Protein AF-A0A1V4Z8P7-F1 (afdb_monomer)

pLDDT: mean 78.08, std 14.51, range [31.73, 95.38]

Foldseek 3Di:
DVQEWDWDDQPPPLQEIETAHPQLALVRQVVLVVVCVVSVFQAEEEEDPAAPDPPPRNNSVSCCVVPVVRYDYQFAHRCLLVLLCQQVDALVRLLVQLLFQLLCVVVLVVLSCCCHPVVVVNCVVPVSDRDDTGGDPVVCLVSLLLRLLRSLVSVVVVCVVCVVVVDDTHYYYYYHNSSVVNSSQLNNVCVVVVASQQDDDRPDHDGRDDNVNSNHSYPDDPVSRVVSNVSSVVSNCCSVPPVNVVSVVVVVVVVVVVVVVVVVVVVVVVVD

Structure (mmCIF, N/CA/C/O backbone):
data_AF-A0A1V4Z8P7-F1
#
_entry.id   AF-A0A1V4Z8P7-F1
#
loop_
_atom_site.group_PDB
_atom_site.id
_atom_site.type_symbol
_atom_site.label_atom_id
_atom_site.label_alt_id
_atom_site.label_comp_id
_atom_site.label_asym_id
_atom_site.label_entity_id
_atom_site.label_seq_id
_atom_site.pdbx_PDB_ins_code
_atom_site.Cartn_x
_atom_site.Cartn_y
_atom_site.Cartn_z
_atom_site.occupancy
_atom_site.B_iso_or_equiv
_atom_site.auth_seq_id
_atom_site.auth_comp_id
_atom_site.auth_asym_id
_atom_site.auth_atom_id
_atom_site.pdbx_PDB_model_num
ATOM 1 N N . MET A 1 1 ? -14.138 -6.874 -16.693 1.00 45.44 1 MET A N 1
ATOM 2 C CA . MET A 1 1 ? -13.930 -5.456 -16.324 1.00 45.44 1 MET A CA 1
ATOM 3 C C . MET A 1 1 ? -13.150 -5.379 -15.011 1.00 45.44 1 MET A C 1
ATOM 5 O O . MET A 1 1 ? -13.762 -5.416 -13.950 1.00 45.44 1 MET A O 1
ATOM 9 N N . LYS A 1 2 ? -11.808 -5.375 -15.060 1.00 52.75 2 LYS A N 1
ATOM 10 C CA . LYS A 1 2 ? -10.943 -5.295 -13.855 1.00 52.75 2 LYS A CA 1
ATOM 11 C C . LYS A 1 2 ? -10.472 -3.866 -13.545 1.00 52.75 2 LYS A C 1
ATOM 13 O O . LYS A 1 2 ? -9.928 -3.622 -12.475 1.00 52.75 2 LYS A O 1
ATOM 18 N N . ASP A 1 3 ? -10.767 -2.954 -14.456 1.00 53.53 3 ASP A N 1
ATOM 19 C CA . ASP A 1 3 ? -10.407 -1.542 -14.457 1.00 53.53 3 ASP A CA 1
ATOM 20 C C . ASP A 1 3 ? -11.295 -0.737 -13.525 1.00 53.53 3 ASP A C 1
ATOM 22 O O . ASP A 1 3 ? -10.854 0.236 -12.941 1.00 53.53 3 ASP A O 1
ATOM 26 N N . SER A 1 4 ? -12.546 -1.170 -13.362 1.00 61.44 4 SER A N 1
ATOM 27 C CA . SER A 1 4 ? -13.508 -0.534 -12.472 1.00 61.44 4 SER A CA 1
ATOM 28 C C . SER A 1 4 ? -13.083 -0.667 -11.012 1.00 61.44 4 SER A C 1
ATOM 30 O O . SER A 1 4 ? -12.597 -1.742 -10.645 1.00 61.44 4 SER A O 1
ATOM 32 N N . PRO A 1 5 ? -13.329 0.350 -10.165 1.00 67.25 5 PRO A N 1
ATOM 33 C CA . PRO A 1 5 ? -13.126 0.218 -8.730 1.00 67.25 5 PRO A CA 1
ATOM 34 C C . PRO A 1 5 ? -13.837 -1.040 -8.218 1.00 67.25 5 PRO A C 1
ATOM 36 O O . PRO A 1 5 ? -14.950 -1.366 -8.641 1.00 67.25 5 PRO A O 1
ATOM 39 N N . LEU A 1 6 ? -13.146 -1.790 -7.364 1.00 75.06 6 LEU A N 1
ATOM 40 C CA . LEU A 1 6 ? -13.709 -2.937 -6.672 1.00 75.06 6 LEU A CA 1
ATOM 41 C C . LEU A 1 6 ? -14.632 -2.406 -5.583 1.00 75.06 6 LEU A C 1
ATOM 43 O O . LEU A 1 6 ? -14.163 -1.796 -4.633 1.00 75.06 6 LEU A O 1
ATOM 47 N N . ILE A 1 7 ? -15.930 -2.628 -5.734 1.00 81.12 7 ILE A N 1
ATOM 48 C CA . ILE A 1 7 ? -16.931 -2.180 -4.772 1.00 81.12 7 ILE A CA 1
ATOM 49 C C . ILE A 1 7 ? -17.348 -3.404 -3.969 1.00 81.12 7 ILE A C 1
ATOM 51 O O . ILE A 1 7 ? -17.904 -4.345 -4.536 1.00 81.12 7 ILE A O 1
ATOM 55 N N . VAL A 1 8 ? -17.050 -3.407 -2.674 1.00 80.25 8 VAL A N 1
ATOM 56 C CA . VAL A 1 8 ? -17.384 -4.507 -1.766 1.00 80.25 8 VAL A CA 1
ATOM 57 C C . VAL A 1 8 ? -18.161 -3.950 -0.587 1.00 80.25 8 VAL A C 1
ATOM 59 O O . VAL A 1 8 ? -17.784 -2.945 0.010 1.00 80.25 8 VAL A O 1
ATOM 62 N N . ARG A 1 9 ? -19.265 -4.616 -0.259 1.00 79.25 9 ARG A N 1
ATOM 63 C CA . ARG A 1 9 ? -20.019 -4.391 0.971 1.00 79.25 9 ARG A CA 1
ATOM 64 C C . ARG A 1 9 ? -19.774 -5.615 1.854 1.00 79.25 9 ARG A C 1
ATOM 66 O O . ARG A 1 9 ? -20.243 -6.688 1.468 1.00 79.25 9 ARG A O 1
ATOM 73 N N . PRO A 1 10 ? -18.994 -5.493 2.944 1.00 69.38 10 PRO A N 1
ATOM 74 C CA . PRO A 1 10 ? -18.818 -6.574 3.917 1.00 69.38 10 PRO A CA 1
ATOM 75 C C . PRO A 1 10 ? -20.184 -7.052 4.388 1.00 69.38 10 PRO A C 1
ATOM 77 O O . PRO A 1 10 ? -21.09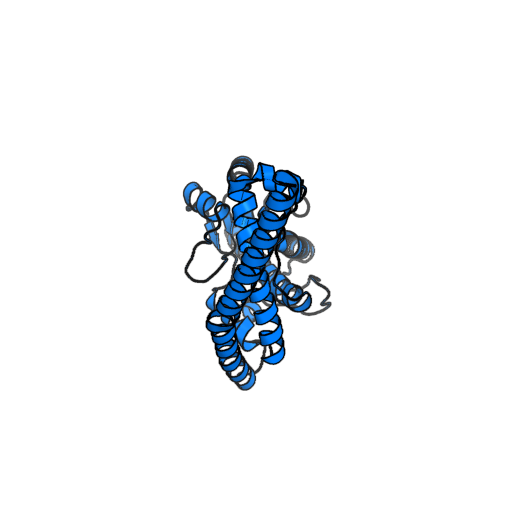6 -6.229 4.478 1.00 69.38 10 PRO A O 1
ATOM 80 N N . LEU A 1 11 ? -20.320 -8.359 4.621 1.00 55.84 11 LEU A N 1
ATOM 81 C CA . LEU A 1 11 ? -21.566 -9.110 4.856 1.00 55.84 11 LEU A CA 1
ATOM 82 C C . LEU A 1 11 ? -22.785 -8.243 5.246 1.00 55.84 11 LEU A C 1
ATOM 84 O O . LEU A 1 11 ? -23.071 -8.072 6.429 1.00 55.84 11 LEU A O 1
ATOM 88 N N . GLU A 1 12 ? -23.484 -7.704 4.237 1.00 57.94 12 GLU A N 1
ATOM 89 C CA . GLU A 1 12 ? -24.685 -6.845 4.326 1.00 57.94 12 GLU A CA 1
ATOM 90 C C . GLU A 1 12 ? -24.690 -5.762 5.429 1.00 57.94 12 GLU A C 1
ATOM 92 O O . GLU A 1 12 ? -25.752 -5.282 5.833 1.00 57.94 12 GLU A O 1
ATOM 97 N N . ASP A 1 13 ? -23.525 -5.305 5.892 1.00 64.56 13 ASP A N 1
ATOM 98 C CA . ASP A 1 13 ? -23.457 -4.155 6.784 1.00 64.56 13 ASP A CA 1
ATOM 99 C C . ASP A 1 13 ? -23.579 -2.875 5.952 1.00 64.56 13 ASP A C 1
ATOM 101 O O . ASP A 1 13 ? -22.636 -2.400 5.318 1.00 64.56 13 ASP A O 1
ATOM 105 N N . SER A 1 14 ? -24.782 -2.301 5.949 1.00 66.00 14 SER A N 1
ATOM 106 C CA . SER A 1 14 ? -25.086 -1.045 5.251 1.00 66.00 14 SER A CA 1
ATOM 107 C C . SER A 1 14 ? -24.261 0.162 5.730 1.00 66.00 14 SER A C 1
ATOM 109 O O . SER A 1 14 ? -24.307 1.223 5.093 1.00 66.00 14 SER A O 1
ATOM 111 N N . SER A 1 15 ? -23.518 0.019 6.835 1.00 85.06 15 SER A N 1
ATOM 112 C CA . SER A 1 15 ? -22.663 1.066 7.383 1.00 85.06 15 SER A CA 1
ATOM 113 C C . SER A 1 15 ? -21.265 1.112 6.770 1.00 85.06 15 SER A C 1
ATOM 115 O O . SER A 1 15 ? -20.628 2.146 6.911 1.00 85.06 15 SER A O 1
ATOM 117 N N . ILE A 1 16 ? -20.793 0.093 6.036 1.00 90.44 16 ILE A N 1
ATOM 118 C CA . ILE A 1 16 ? -19.446 0.103 5.431 1.00 90.44 16 ILE A CA 1
ATOM 119 C C . ILE A 1 16 ? -19.498 -0.165 3.923 1.00 90.44 16 ILE A C 1
ATOM 121 O O . ILE A 1 16 ? -20.117 -1.118 3.449 1.00 90.44 16 ILE A O 1
ATOM 125 N N . LEU A 1 17 ? -18.766 0.645 3.157 1.00 91.88 17 LEU A N 1
ATOM 126 C CA . LEU A 1 17 ? -18.508 0.432 1.736 1.00 91.88 17 LEU A CA 1
ATOM 127 C C . LEU A 1 17 ? -17.003 0.446 1.455 1.00 91.88 17 LEU A C 1
ATOM 129 O O . LEU A 1 17 ? -16.372 1.496 1.526 1.00 91.88 17 LEU A O 1
ATOM 133 N N . PHE A 1 18 ? -16.431 -0.691 1.060 1.00 90.12 18 PHE A N 1
ATOM 134 C CA . PHE A 1 18 ? -15.061 -0.744 0.553 1.00 90.12 18 PHE A CA 1
ATOM 135 C C . PHE A 1 18 ? -15.018 -0.372 -0.930 1.00 90.12 18 PHE A C 1
ATOM 137 O O . PHE A 1 18 ? -15.687 -0.988 -1.765 1.00 90.12 18 PHE A O 1
ATOM 144 N N . LEU A 1 19 ? -14.177 0.606 -1.258 1.00 89.38 19 LEU A N 1
ATOM 145 C CA . LEU A 1 19 ? -13.846 1.028 -2.612 1.00 89.38 19 LEU A CA 1
ATOM 146 C C . LEU A 1 19 ? -12.361 0.753 -2.870 1.00 89.38 19 LEU A C 1
ATOM 148 O O . LEU A 1 19 ? -11.481 1.522 -2.498 1.00 89.38 19 LEU A O 1
ATOM 152 N N . GLY A 1 20 ? -12.083 -0.369 -3.525 1.00 85.00 20 GLY A N 1
ATOM 153 C CA . GLY A 1 20 ? -10.749 -0.757 -3.957 1.00 85.00 20 GLY A CA 1
ATOM 154 C C . GLY A 1 20 ? -10.369 -0.106 -5.273 1.00 85.00 20 GLY A C 1
ATOM 155 O O . GLY A 1 20 ? -10.889 -0.484 -6.325 1.00 85.00 20 GLY A O 1
ATOM 156 N N . SER A 1 21 ? -9.411 0.807 -5.241 1.00 78.38 21 SER A N 1
ATOM 157 C CA . SER A 1 21 ? -8.945 1.524 -6.423 1.00 78.38 21 SER A CA 1
ATOM 158 C C . SER A 1 21 ? -7.514 1.148 -6.798 1.00 78.38 21 SER A C 1
ATOM 160 O O . SER A 1 21 ? -6.721 0.673 -5.985 1.00 78.38 21 SER A O 1
ATOM 162 N N . VAL A 1 22 ? -7.173 1.346 -8.067 1.00 72.69 22 VAL A N 1
ATOM 163 C CA . VAL A 1 22 ? -5.774 1.460 -8.470 1.00 72.69 22 VAL A CA 1
ATOM 164 C C . VAL A 1 22 ? -5.477 2.950 -8.490 1.00 72.69 22 VAL A C 1
ATOM 166 O O . VAL A 1 22 ? -5.798 3.644 -9.450 1.00 72.69 22 VAL A O 1
ATOM 169 N N . HIS A 1 23 ? -4.874 3.404 -7.400 1.00 66.88 23 HIS A N 1
ATOM 170 C CA . HIS A 1 23 ? -4.547 4.790 -7.074 1.00 66.88 23 HIS A CA 1
ATOM 171 C C . HIS A 1 23 ? -4.009 5.637 -8.250 1.00 66.88 23 HIS A C 1
ATOM 173 O O . HIS A 1 23 ? -4.298 6.824 -8.378 1.00 66.88 23 HIS A O 1
ATOM 179 N N . THR A 1 24 ? -3.272 5.039 -9.180 1.00 62.34 24 THR A N 1
ATOM 180 C CA . THR A 1 24 ? -2.655 5.758 -10.304 1.00 62.34 24 THR A CA 1
ATOM 181 C C . THR A 1 24 ? -3.560 5.959 -11.528 1.00 62.34 24 THR A C 1
ATOM 183 O O . THR A 1 24 ? -3.073 6.467 -12.538 1.00 62.34 24 THR A O 1
ATOM 186 N N . LEU A 1 25 ? -4.831 5.528 -11.500 1.00 66.81 25 LEU A N 1
ATOM 187 C CA . LEU A 1 25 ? -5.715 5.511 -12.677 1.00 66.81 25 LEU A CA 1
ATOM 188 C C . LEU A 1 25 ? -6.824 6.581 -12.609 1.00 66.81 25 LEU A C 1
ATOM 190 O O . LEU A 1 25 ? -7.839 6.395 -11.933 1.00 66.81 25 LEU A O 1
ATOM 194 N N . SER A 1 26 ? -6.693 7.655 -13.398 1.00 70.12 26 SER A N 1
ATOM 195 C CA . SER A 1 26 ? -7.629 8.805 -13.428 1.00 70.12 26 SER A CA 1
ATOM 196 C C . SER A 1 26 ? -9.056 8.425 -13.806 1.00 70.12 26 SER A C 1
ATOM 198 O O . SER A 1 26 ? -10.027 9.010 -13.328 1.00 70.12 26 SER A O 1
ATOM 200 N N . ARG A 1 27 ? -9.198 7.425 -14.678 1.00 71.56 27 ARG A N 1
ATOM 201 C CA . ARG A 1 27 ? -10.487 7.009 -15.245 1.00 71.56 27 ARG A CA 1
ATOM 202 C C . ARG A 1 27 ? -11.469 6.487 -14.198 1.00 71.56 27 ARG A C 1
ATOM 204 O O . ARG A 1 27 ? -12.671 6.498 -14.444 1.00 71.56 27 ARG A O 1
ATOM 211 N N . ASN A 1 28 ? -10.976 6.058 -13.038 1.00 77.31 28 ASN A N 1
ATOM 212 C CA . ASN A 1 28 ? -11.815 5.535 -11.963 1.00 77.31 28 ASN A CA 1
ATOM 213 C C . ASN A 1 28 ? -12.355 6.613 -11.031 1.00 77.31 28 ASN A C 1
ATOM 215 O O . ASN A 1 28 ? -13.340 6.364 -10.338 1.00 77.31 28 ASN A O 1
ATOM 219 N N . VAL A 1 29 ? -11.754 7.805 -11.044 1.00 83.88 29 VAL A N 1
ATOM 220 C CA . VAL A 1 29 ? -12.086 8.891 -10.120 1.00 83.88 29 VAL A CA 1
ATOM 221 C C . VAL A 1 29 ? -13.563 9.287 -10.192 1.00 83.88 29 VAL A C 1
ATOM 223 O O . VAL A 1 29 ? -14.199 9.280 -9.139 1.00 83.88 29 VAL A O 1
ATOM 226 N N . PRO A 1 30 ? -14.173 9.544 -11.372 1.00 87.44 30 PRO A N 1
ATOM 227 C CA . PRO A 1 30 ? -15.582 9.935 -11.426 1.00 87.44 30 PRO A CA 1
ATOM 228 C C . PRO A 1 30 ? -16.500 8.890 -10.791 1.00 87.44 30 PRO A C 1
ATOM 230 O O . PRO A 1 30 ? -17.367 9.223 -9.992 1.00 87.44 30 PRO A O 1
ATOM 233 N N . ARG A 1 31 ? -16.244 7.606 -11.064 1.00 85.81 31 ARG A N 1
ATOM 234 C CA . ARG A 1 31 ? -17.031 6.510 -10.496 1.00 85.81 31 ARG A CA 1
ATOM 235 C C . ARG A 1 31 ? -16.844 6.383 -8.985 1.00 85.81 31 ARG A C 1
ATOM 237 O O . ARG A 1 31 ? -17.813 6.107 -8.293 1.00 85.81 31 ARG A O 1
ATOM 244 N N . ILE A 1 32 ? -15.630 6.577 -8.468 1.00 88.88 32 ILE A N 1
ATOM 245 C CA . ILE A 1 32 ? -15.373 6.578 -7.019 1.00 88.88 32 ILE A CA 1
ATOM 246 C C . ILE A 1 32 ? -16.178 7.694 -6.345 1.00 88.88 32 ILE A C 1
ATOM 248 O O . ILE A 1 32 ? -16.867 7.438 -5.360 1.00 88.88 32 ILE A O 1
ATOM 252 N N . LEU A 1 33 ? -16.147 8.906 -6.906 1.00 90.56 33 LEU A N 1
ATOM 253 C CA . LEU A 1 33 ? -16.908 10.042 -6.382 1.00 90.56 33 LEU A CA 1
ATOM 254 C C . LEU A 1 33 ? -18.424 9.805 -6.454 1.00 90.56 33 LEU A C 1
ATOM 256 O O . LEU A 1 33 ? -19.131 10.131 -5.502 1.00 90.56 33 LEU A O 1
ATOM 260 N N . ASP A 1 34 ? -18.920 9.208 -7.540 1.00 91.12 34 ASP A N 1
ATOM 261 C CA . ASP A 1 34 ? -20.339 8.868 -7.689 1.00 91.12 34 ASP A CA 1
ATOM 262 C C . ASP A 1 34 ? -20.794 7.832 -6.654 1.00 91.12 34 ASP A C 1
ATOM 264 O O . ASP A 1 34 ? -21.857 7.987 -6.053 1.00 91.12 34 ASP A O 1
ATOM 268 N N . GLU A 1 35 ? -20.000 6.786 -6.410 1.00 91.50 35 GLU A N 1
ATOM 269 C CA . GLU A 1 35 ? -20.321 5.766 -5.405 1.00 91.50 35 GLU A CA 1
ATOM 270 C C . GLU A 1 35 ? -20.291 6.337 -3.982 1.00 91.50 35 GLU A C 1
ATOM 272 O O . GLU A 1 35 ? -21.200 6.060 -3.199 1.00 91.50 35 GLU A O 1
ATOM 277 N N . ILE A 1 36 ? -19.314 7.196 -3.660 1.00 92.12 36 ILE A N 1
ATOM 278 C CA . ILE A 1 36 ? -19.283 7.930 -2.384 1.00 92.12 36 ILE A CA 1
ATOM 279 C C . ILE A 1 36 ? -20.536 8.796 -2.244 1.00 92.12 36 ILE A C 1
ATOM 281 O O . ILE A 1 36 ? -21.20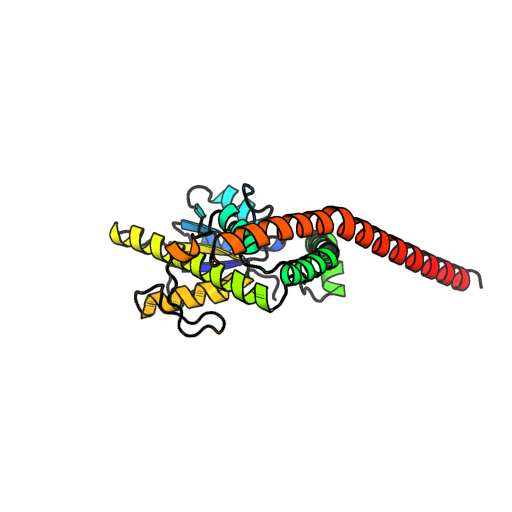7 8.745 -1.215 1.00 92.12 36 ILE A O 1
ATOM 285 N N . GLY A 1 37 ? -20.888 9.561 -3.280 1.00 91.56 37 GLY A N 1
ATOM 286 C CA . GLY A 1 37 ? -22.067 10.424 -3.274 1.00 91.56 37 GLY A CA 1
ATOM 287 C C . GLY A 1 37 ? -23.372 9.651 -3.076 1.00 91.56 37 GLY A C 1
ATOM 288 O O . GLY A 1 37 ? -24.206 10.061 -2.271 1.00 91.56 37 GLY A O 1
ATOM 289 N N . ARG A 1 38 ? -23.532 8.511 -3.760 1.00 91.19 38 ARG A N 1
ATOM 290 C CA . ARG A 1 38 ? -24.699 7.623 -3.611 1.00 91.19 38 ARG A CA 1
ATOM 291 C C . ARG A 1 38 ? -24.768 6.981 -2.236 1.00 91.19 38 ARG A C 1
ATOM 293 O O . ARG A 1 38 ? -25.856 6.845 -1.683 1.00 91.19 38 ARG A O 1
ATOM 300 N N . PHE A 1 39 ? -23.628 6.548 -1.703 1.00 91.75 39 PHE A N 1
ATOM 301 C CA . PHE A 1 39 ? -23.585 5.942 -0.382 1.00 91.75 39 PHE A CA 1
ATOM 302 C C . PHE A 1 39 ? -23.850 6.980 0.708 1.00 91.75 39 PHE A C 1
ATOM 304 O O . PHE A 1 39 ? -24.536 6.649 1.667 1.00 91.75 39 PHE A O 1
ATOM 311 N N . SER A 1 40 ? -23.398 8.224 0.523 1.00 91.75 40 SER A N 1
ATOM 312 C CA . SER A 1 40 ? -23.525 9.331 1.477 1.00 91.75 40 SER A CA 1
ATOM 313 C C . SER A 1 40 ? -22.964 8.970 2.862 1.00 91.75 40 SER A C 1
ATOM 315 O O . SER A 1 40 ? -23.727 8.776 3.810 1.00 91.75 40 SER A O 1
ATOM 317 N N . PRO A 1 41 ? -21.635 8.784 2.975 1.00 93.19 41 PRO A N 1
ATOM 318 C CA . PRO A 1 41 ? -21.007 8.459 4.246 1.00 93.19 41 PRO A CA 1
ATOM 319 C C . PRO A 1 41 ? -20.871 9.677 5.164 1.00 93.19 41 PRO A C 1
ATOM 321 O O . PRO A 1 41 ? -20.712 10.817 4.707 1.00 93.19 41 PRO A O 1
ATOM 324 N N . ASP A 1 42 ? -20.825 9.392 6.459 1.00 94.94 42 ASP A N 1
ATOM 325 C CA . ASP A 1 42 ? -20.415 10.334 7.498 1.00 94.94 42 ASP A CA 1
ATOM 326 C C . ASP A 1 42 ? -18.888 10.474 7.523 1.00 94.94 42 ASP A C 1
ATOM 328 O O . ASP A 1 42 ? -18.377 11.579 7.685 1.00 94.94 42 ASP A O 1
ATOM 332 N N . PHE A 1 43 ? -18.166 9.375 7.269 1.00 94.12 43 PHE A N 1
ATOM 333 C CA . PHE A 1 43 ? -16.705 9.346 7.222 1.00 94.12 43 PHE A CA 1
ATOM 334 C C . PHE A 1 43 ? -16.163 8.639 5.982 1.00 94.12 43 PHE A C 1
ATOM 336 O O . PHE A 1 43 ? -16.702 7.634 5.509 1.00 94.12 43 PHE A O 1
ATOM 343 N N . ILE A 1 44 ? -15.036 9.135 5.484 1.00 92.62 44 ILE A N 1
ATOM 344 C CA . ILE A 1 44 ? -14.282 8.501 4.409 1.00 92.62 44 ILE A CA 1
ATOM 345 C C . ILE A 1 44 ? -12.912 8.115 4.946 1.00 92.62 44 ILE A C 1
ATOM 347 O O . ILE A 1 44 ? -12.030 8.945 5.154 1.00 92.62 44 ILE A O 1
ATOM 351 N N . ALA A 1 45 ? -12.756 6.824 5.172 1.00 90.75 45 ALA A N 1
ATOM 352 C CA . ALA A 1 45 ? -11.518 6.197 5.566 1.00 90.75 45 ALA A CA 1
ATOM 353 C C . ALA A 1 45 ? -10.588 6.029 4.355 1.00 90.75 45 ALA A C 1
ATOM 355 O O . ALA A 1 45 ? -11.012 5.504 3.325 1.00 90.75 45 ALA A O 1
ATOM 356 N N . ILE A 1 46 ? -9.325 6.435 4.482 1.00 86.44 46 ILE A N 1
ATOM 357 C CA . ILE A 1 46 ? -8.323 6.352 3.405 1.00 86.44 46 ILE A CA 1
ATOM 358 C C . ILE A 1 46 ? -7.004 5.727 3.882 1.00 86.44 46 ILE A C 1
ATOM 360 O O . ILE A 1 46 ? -6.638 5.853 5.055 1.00 86.44 46 ILE A O 1
ATOM 364 N N . GLU A 1 47 ? -6.277 5.073 2.966 1.00 78.81 47 GLU A N 1
ATOM 365 C CA . GLU A 1 47 ? -4.875 4.669 3.182 1.00 78.81 47 GLU A CA 1
ATOM 366 C C . GLU A 1 47 ? -3.877 5.764 2.758 1.00 78.81 47 GLU A C 1
ATOM 368 O O . GLU A 1 47 ? -4.160 6.556 1.858 1.00 78.81 47 GLU A O 1
ATOM 373 N N . LEU A 1 48 ? -2.679 5.783 3.356 1.00 64.06 48 LEU A N 1
ATOM 374 C CA . LEU A 1 48 ? -1.565 6.652 2.943 1.00 64.06 48 LEU A CA 1
ATOM 375 C C . LEU A 1 48 ? -0.604 5.885 2.030 1.00 64.06 48 LEU A C 1
ATOM 377 O O . LEU A 1 48 ? -0.184 4.791 2.372 1.00 64.06 48 LEU A O 1
ATOM 381 N N . SER A 1 49 ? -0.150 6.439 0.901 1.00 52.28 49 SER A N 1
ATOM 382 C CA . SER A 1 49 ? 0.837 5.719 0.068 1.00 52.28 49 SER A CA 1
ATOM 383 C C . SER A 1 49 ? 2.298 5.886 0.496 1.00 52.28 49 SER A C 1
ATOM 385 O O . SER A 1 49 ? 3.098 5.000 0.203 1.00 52.28 49 SER A O 1
ATOM 387 N N . VAL A 1 50 ? 2.685 7.030 1.083 1.00 43.25 50 VAL A N 1
ATOM 388 C CA . VAL A 1 50 ? 4.077 7.372 1.475 1.00 43.25 50 VAL A CA 1
ATOM 389 C C . VAL A 1 50 ? 4.102 8.567 2.465 1.00 43.25 50 VAL A C 1
ATOM 391 O O . VAL A 1 50 ? 3.108 9.289 2.536 1.00 43.25 50 VAL A O 1
ATOM 394 N N . PRO A 1 51 ? 5.210 8.816 3.207 1.00 31.73 51 PRO A N 1
ATOM 395 C CA . PRO A 1 51 ? 5.324 9.907 4.186 1.00 31.73 51 PRO A CA 1
ATOM 396 C C . PRO A 1 51 ? 5.097 11.296 3.589 1.00 31.73 51 PRO A C 1
ATOM 398 O O . PRO A 1 51 ? 5.670 11.624 2.550 1.00 31.73 51 PRO A O 1
ATOM 401 N N . GLY A 1 52 ? 4.292 12.124 4.267 1.00 32.62 52 GLY A N 1
ATOM 402 C CA . GLY A 1 52 ? 4.146 13.562 3.984 1.00 32.62 52 GLY A CA 1
ATOM 403 C C . GLY A 1 52 ? 3.557 13.921 2.617 1.00 32.62 52 GLY A C 1
ATOM 404 O O . GLY A 1 52 ? 3.456 15.097 2.273 1.00 32.62 52 GLY A O 1
ATOM 405 N N . ARG A 1 53 ? 3.149 12.925 1.833 1.00 35.38 53 ARG A N 1
ATOM 406 C CA . ARG A 1 53 ? 2.383 13.105 0.612 1.00 35.38 53 ARG A CA 1
ATOM 407 C C . ARG A 1 53 ? 1.050 12.413 0.813 1.00 35.38 53 ARG A C 1
ATOM 409 O O . ARG A 1 53 ? 1.009 11.186 0.918 1.00 35.38 53 ARG A O 1
ATOM 416 N N . ILE A 1 54 ? -0.029 13.202 0.761 1.00 41.19 54 ILE A N 1
ATOM 417 C CA . ILE A 1 54 ? -1.265 12.703 0.156 1.00 41.19 54 ILE A CA 1
ATOM 418 C C . ILE A 1 54 ? -0.780 12.039 -1.124 1.00 41.19 54 ILE A C 1
ATOM 420 O O . ILE A 1 54 ? -0.005 12.630 -1.885 1.00 41.19 54 ILE A O 1
ATOM 424 N N . THR A 1 55 ? -1.055 10.747 -1.226 1.00 48.69 55 THR A N 1
ATOM 425 C CA . THR A 1 55 ? -0.928 9.992 -2.458 1.00 48.69 55 THR A CA 1
ATOM 426 C C . THR A 1 55 ? -1.018 10.931 -3.651 1.00 48.69 55 THR A C 1
ATOM 428 O O . THR A 1 55 ? -2.037 11.587 -3.812 1.00 48.69 55 THR A O 1
ATOM 431 N N . GLY A 1 56 ? -0.013 10.951 -4.531 1.00 48.66 56 GLY A N 1
ATOM 432 C CA . GLY A 1 56 ? -0.203 11.479 -5.891 1.00 48.66 56 GLY A CA 1
ATOM 433 C C . GLY A 1 56 ? -1.153 10.580 -6.696 1.00 48.66 56 GLY A C 1
ATOM 434 O O . GLY A 1 56 ? -0.909 10.299 -7.868 1.00 48.66 56 GLY A O 1
ATOM 435 N N . SER A 1 57 ? -2.150 10.013 -6.016 1.00 68.69 57 SER A N 1
ATOM 436 C CA . SER A 1 57 ? -3.197 9.177 -6.527 1.00 68.69 57 SER A CA 1
ATOM 437 C C . SER A 1 57 ? -4.391 10.071 -6.746 1.00 68.69 57 SER A C 1
ATOM 439 O O . SER A 1 57 ? -4.889 10.767 -5.862 1.00 68.69 57 SER A O 1
ATOM 441 N N . GLN A 1 58 ? -4.834 10.058 -7.987 1.00 73.88 58 GLN A N 1
ATOM 442 C CA . GLN A 1 58 ? -5.825 11.003 -8.466 1.00 73.88 58 GLN A CA 1
ATOM 443 C C . GLN A 1 58 ? -7.185 10.783 -7.790 1.00 73.88 58 GLN A C 1
ATOM 445 O O . GLN A 1 58 ? -8.008 11.691 -7.764 1.00 73.88 58 GLN A O 1
ATOM 450 N N . ASP A 1 59 ? -7.427 9.589 -7.243 1.00 79.06 59 ASP A N 1
ATOM 451 C CA . ASP A 1 59 ? -8.636 9.245 -6.501 1.00 79.06 59 ASP A CA 1
ATOM 452 C C . ASP A 1 59 ? -8.681 9.865 -5.104 1.00 79.06 59 ASP A C 1
ATOM 454 O O . ASP A 1 59 ? -9.661 10.528 -4.777 1.00 79.06 59 ASP A O 1
ATOM 458 N N . VAL A 1 60 ? -7.636 9.695 -4.299 1.00 79.38 60 VAL A N 1
ATOM 459 C CA . VAL A 1 60 ? -7.562 10.265 -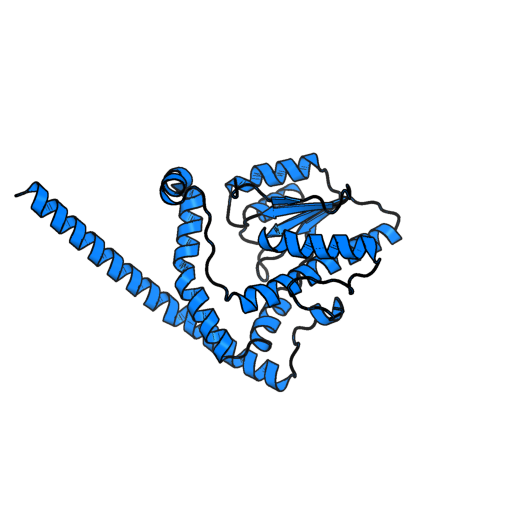2.949 1.00 79.38 60 VAL A CA 1
ATOM 460 C C . VAL A 1 60 ? -7.462 11.785 -3.019 1.00 79.38 60 VAL A C 1
ATOM 462 O O . VAL A 1 60 ? -8.152 12.450 -2.255 1.00 79.38 60 VAL A O 1
ATOM 465 N N . ASP A 1 61 ? -6.705 12.343 -3.972 1.00 82.19 61 ASP A N 1
ATOM 466 C CA . ASP A 1 61 ? -6.649 13.794 -4.196 1.00 82.19 61 ASP A CA 1
ATOM 467 C C . ASP A 1 61 ? -8.043 14.362 -4.500 1.00 82.19 61 ASP A C 1
ATOM 469 O O . ASP A 1 61 ? -8.482 15.341 -3.894 1.00 82.19 61 ASP A O 1
ATOM 473 N N . ALA A 1 62 ? -8.786 13.717 -5.405 1.00 86.38 62 ALA A N 1
ATOM 474 C CA . ALA A 1 62 ? -10.131 14.151 -5.765 1.00 86.38 62 ALA A CA 1
ATOM 475 C C . ALA A 1 62 ? -11.137 13.981 -4.617 1.00 86.38 62 ALA A C 1
ATOM 477 O O . ALA A 1 62 ? -12.003 14.836 -4.419 1.00 86.38 62 ALA A O 1
ATOM 478 N N . VAL A 1 63 ? -11.030 12.895 -3.849 1.00 87.81 63 VAL A N 1
ATOM 479 C CA . VAL A 1 63 ? -11.868 12.660 -2.669 1.00 87.81 63 VAL A CA 1
ATOM 480 C C . VAL A 1 63 ? -11.553 13.668 -1.573 1.00 87.81 63 VAL A C 1
ATOM 482 O O . VAL A 1 63 ? -12.479 14.242 -1.010 1.00 87.81 63 VAL A O 1
ATOM 485 N N . SER A 1 64 ? -10.278 13.960 -1.324 1.00 86.12 64 SER A N 1
ATOM 486 C CA . SER A 1 64 ? -9.857 14.968 -0.354 1.00 86.12 64 SER A CA 1
ATOM 487 C C . SER A 1 64 ? -10.309 16.367 -0.744 1.00 86.12 64 SER A C 1
ATOM 489 O O . SER A 1 64 ? -10.728 17.131 0.122 1.00 86.12 64 SER A O 1
ATOM 491 N N . ALA A 1 65 ? -10.273 16.706 -2.033 1.00 87.88 65 ALA A N 1
ATOM 492 C CA . ALA A 1 65 ? -10.769 17.988 -2.518 1.00 87.88 65 ALA A CA 1
ATOM 493 C C . ALA A 1 65 ? -12.290 18.139 -2.337 1.00 87.88 65 ALA A C 1
ATOM 495 O O . ALA A 1 65 ? -12.773 19.246 -2.112 1.00 87.88 65 ALA A O 1
ATOM 496 N N . ARG A 1 66 ? -13.055 17.042 -2.444 1.00 91.44 66 ARG A N 1
ATOM 497 C CA . ARG A 1 66 ? -14.528 17.069 -2.406 1.00 91.44 66 ARG A CA 1
ATOM 498 C C . ARG A 1 66 ? -15.136 16.804 -1.024 1.00 91.44 66 ARG A C 1
ATOM 500 O O . ARG A 1 66 ? -16.228 17.294 -0.757 1.00 91.44 66 ARG A O 1
ATOM 507 N N . TYR A 1 67 ? -14.464 16.020 -0.188 1.00 90.81 67 TYR A N 1
ATOM 508 C CA . TYR A 1 67 ? -14.981 15.482 1.077 1.00 90.81 67 TYR A CA 1
ATOM 509 C C . TYR A 1 67 ? -13.961 15.587 2.224 1.00 90.81 67 TYR A C 1
ATOM 511 O O . TYR A 1 67 ? -13.973 14.779 3.154 1.00 90.81 67 TYR A O 1
ATOM 519 N N . GLY A 1 68 ? -13.032 16.546 2.138 1.00 85.94 68 GLY A N 1
ATOM 520 C CA . GLY A 1 68 ? -11.931 16.723 3.091 1.00 85.94 68 GLY A CA 1
ATOM 521 C C . GLY A 1 68 ? -12.365 16.851 4.557 1.00 85.94 68 GLY A C 1
ATOM 522 O O . GLY A 1 68 ? -11.628 16.452 5.451 1.00 85.94 68 GLY A O 1
ATOM 523 N N . ASP A 1 69 ? -13.580 17.344 4.801 1.00 89.31 69 ASP A N 1
ATOM 524 C CA . ASP A 1 69 ? -14.205 17.501 6.120 1.00 89.31 69 ASP A CA 1
ATOM 525 C C . ASP A 1 69 ? -14.546 16.171 6.815 1.00 89.31 69 ASP A C 1
ATOM 527 O O . ASP A 1 69 ? -14.807 16.159 8.016 1.00 89.31 69 ASP A O 1
ATOM 531 N N . ARG A 1 70 ? -14.539 15.055 6.077 1.00 89.75 70 ARG A N 1
ATOM 532 C CA . ARG A 1 70 ? -14.981 13.729 6.548 1.00 89.75 70 ARG A CA 1
ATOM 533 C C . ARG A 1 70 ? -13.872 12.686 6.552 1.00 89.75 70 ARG A C 1
ATOM 535 O O . ARG A 1 70 ? -14.145 11.504 6.767 1.00 89.75 70 ARG A O 1
ATOM 542 N N . LEU A 1 71 ? -12.639 13.080 6.243 1.00 89.56 71 LEU A N 1
ATOM 543 C CA . LEU A 1 71 ? -11.548 12.129 6.082 1.00 89.56 71 LEU A CA 1
ATOM 544 C C . LEU A 1 71 ? -11.069 11.569 7.419 1.00 89.56 71 LEU A C 1
ATOM 546 O O . LEU A 1 71 ? -10.834 12.307 8.373 1.00 89.56 71 LEU A O 1
ATOM 550 N N . VAL A 1 72 ? -10.830 10.260 7.439 1.00 89.06 72 VAL A N 1
ATOM 551 C CA . VAL A 1 72 ? -10.146 9.561 8.528 1.00 89.06 72 VAL A CA 1
ATOM 552 C C . VAL A 1 72 ? -8.999 8.748 7.935 1.00 89.06 72 VAL A C 1
ATOM 554 O O . VAL A 1 72 ? -9.181 7.988 6.985 1.00 89.06 72 VAL A O 1
ATOM 557 N N . CYS A 1 73 ? -7.797 8.902 8.483 1.00 85.19 73 CYS A N 1
ATOM 558 C CA . CYS A 1 73 ? -6.650 8.094 8.080 1.00 85.19 73 CYS A CA 1
ATOM 559 C C . CYS A 1 73 ? -6.661 6.767 8.843 1.00 85.19 73 CYS A C 1
ATOM 561 O O . CYS A 1 73 ? -6.695 6.768 10.073 1.00 85.19 73 CYS A O 1
ATOM 563 N N . LEU A 1 74 ? -6.615 5.650 8.116 1.00 84.50 74 LEU A N 1
ATOM 564 C CA . LEU A 1 74 ? -6.540 4.313 8.715 1.00 84.50 74 LEU A CA 1
ATOM 565 C C . LEU A 1 74 ? -5.138 3.710 8.691 1.00 84.50 74 LEU A C 1
ATOM 567 O O . LEU A 1 74 ? -4.903 2.690 9.330 1.00 84.50 74 LEU A O 1
ATOM 571 N N . ASP A 1 75 ? -4.222 4.295 7.926 1.00 77.12 75 ASP A N 1
ATOM 572 C CA . ASP A 1 75 ? -2.877 3.752 7.782 1.00 77.12 75 ASP A CA 1
ATOM 573 C C . ASP A 1 75 ? -1.944 4.240 8.892 1.00 77.12 75 ASP A C 1
ATOM 575 O O . ASP A 1 75 ? -2.156 5.297 9.495 1.00 77.12 75 ASP A O 1
ATOM 579 N N . ARG A 1 76 ? -0.904 3.452 9.162 1.00 74.44 76 ARG A N 1
ATOM 580 C CA . ARG A 1 76 ? 0.092 3.782 10.183 1.00 74.44 76 ARG A CA 1
ATOM 581 C C . ARG A 1 76 ? 1.021 4.891 9.685 1.00 74.44 76 ARG A C 1
ATOM 583 O O . ARG A 1 76 ? 1.183 5.042 8.467 1.00 74.44 76 ARG A O 1
ATOM 590 N N . PRO A 1 77 ? 1.682 5.637 10.594 1.00 73.12 77 PRO A N 1
ATOM 591 C CA . PRO A 1 77 ? 2.675 6.626 10.205 1.00 73.12 77 PRO A CA 1
ATOM 592 C C . PRO A 1 77 ? 3.680 6.011 9.222 1.00 73.12 77 PRO A C 1
ATOM 594 O O . PRO A 1 77 ? 4.231 4.937 9.494 1.00 73.12 77 PRO A O 1
ATOM 597 N N . PRO A 1 78 ? 3.915 6.630 8.058 1.00 65.94 78 PRO A N 1
ATOM 598 C CA . PRO A 1 78 ? 4.751 6.028 7.025 1.00 65.94 78 PRO A CA 1
ATOM 599 C C . PRO A 1 78 ? 6.195 5.752 7.462 1.00 65.94 78 PRO A C 1
ATOM 601 O O . PRO A 1 78 ? 6.845 4.850 6.924 1.00 65.94 78 PRO A O 1
ATOM 604 N N . GLU A 1 79 ? 6.688 6.485 8.459 1.00 70.69 79 GLU A N 1
ATOM 605 C CA . GLU A 1 79 ? 7.961 6.243 9.131 1.00 70.69 79 GLU A CA 1
ATOM 606 C C . GLU A 1 79 ? 7.971 4.867 9.798 1.00 70.69 79 GLU A C 1
ATOM 608 O O . GLU A 1 79 ? 8.948 4.145 9.646 1.00 70.69 79 GLU A O 1
ATOM 613 N N . VAL A 1 80 ? 6.875 4.466 10.451 1.00 74.69 80 VAL A N 1
ATOM 614 C CA . VAL A 1 80 ? 6.733 3.146 11.087 1.00 74.69 80 VAL A CA 1
ATOM 615 C C . VAL A 1 80 ? 6.743 2.053 10.025 1.00 74.69 80 VAL A C 1
ATOM 617 O O . VAL A 1 80 ? 7.540 1.125 10.126 1.00 74.69 80 VAL A O 1
ATOM 620 N N . THR A 1 81 ? 5.942 2.186 8.960 1.00 72.56 81 THR A N 1
ATOM 621 C CA . THR A 1 81 ? 5.920 1.203 7.857 1.00 72.56 81 THR A CA 1
ATOM 622 C C . THR A 1 81 ? 7.298 1.020 7.230 1.00 72.56 81 THR A C 1
ATOM 624 O O . THR A 1 81 ? 7.752 -0.106 7.024 1.00 72.56 81 THR A O 1
ATOM 627 N N . SER A 1 82 ? 7.964 2.131 6.912 1.00 72.50 82 SER A N 1
ATOM 628 C CA . SER A 1 82 ? 9.252 2.112 6.218 1.00 72.50 82 SER A CA 1
ATOM 629 C C . SER A 1 82 ? 10.361 1.583 7.118 1.00 72.50 82 SER A C 1
ATOM 631 O O . SER A 1 82 ? 11.194 0.795 6.676 1.00 72.50 82 SER A O 1
ATOM 633 N N . LEU A 1 83 ? 10.377 2.011 8.382 1.00 78.12 83 LEU A N 1
ATOM 634 C CA . LEU A 1 83 ? 11.376 1.595 9.356 1.00 78.12 83 LEU A CA 1
ATOM 635 C C . LEU A 1 83 ? 11.244 0.107 9.665 1.00 78.12 83 LEU A C 1
ATOM 637 O O . LEU A 1 83 ? 12.251 -0.592 9.627 1.00 78.12 83 LEU A O 1
ATOM 641 N N . ARG A 1 84 ? 10.013 -0.383 9.833 1.00 80.38 84 ARG A N 1
ATOM 642 C CA . ARG A 1 84 ? 9.725 -1.802 10.045 1.00 80.38 84 ARG A CA 1
ATOM 643 C C . ARG A 1 84 ? 10.175 -2.661 8.874 1.00 80.38 84 ARG A C 1
ATOM 645 O O . ARG A 1 84 ? 10.885 -3.633 9.082 1.00 80.38 84 ARG A O 1
ATOM 652 N N . TYR A 1 85 ? 9.885 -2.256 7.636 1.00 77.62 85 TYR A N 1
ATOM 653 C CA . TYR A 1 85 ? 10.386 -2.966 6.452 1.00 77.62 85 TYR A CA 1
ATOM 654 C C . TYR A 1 85 ? 11.924 -2.989 6.389 1.00 77.62 85 TYR A C 1
ATOM 656 O O . TYR A 1 85 ? 12.537 -4.032 6.183 1.00 77.62 85 TYR A O 1
ATOM 664 N N . LEU A 1 86 ? 12.573 -1.844 6.620 1.00 81.69 86 LEU A N 1
ATOM 665 C CA . LEU A 1 86 ? 14.035 -1.749 6.590 1.00 81.69 86 LEU A CA 1
ATOM 666 C C . LEU A 1 86 ? 14.715 -2.517 7.728 1.00 81.69 86 LEU A C 1
ATOM 668 O O . LEU A 1 86 ? 15.851 -2.949 7.557 1.00 81.69 86 LEU A O 1
ATOM 672 N N . SER A 1 87 ? 14.072 -2.645 8.883 1.00 85.19 87 SER A N 1
ATOM 673 C CA . SER A 1 87 ? 14.653 -3.272 10.070 1.00 85.19 87 SER A CA 1
ATOM 674 C C . SER A 1 87 ? 14.334 -4.761 10.187 1.00 85.19 87 SER A C 1
ATOM 676 O O . SER A 1 87 ? 15.178 -5.514 10.668 1.00 85.19 87 SER A O 1
ATOM 678 N N . ASP A 1 88 ? 13.177 -5.209 9.707 1.00 82.94 88 ASP A N 1
ATOM 679 C CA . ASP A 1 88 ? 12.751 -6.604 9.849 1.00 82.94 88 ASP A CA 1
ATOM 680 C C . ASP A 1 88 ? 13.201 -7.486 8.673 1.00 82.94 88 ASP A C 1
ATOM 682 O O . ASP A 1 88 ? 13.303 -8.705 8.827 1.00 82.94 88 ASP A O 1
ATOM 686 N N . THR A 1 89 ? 13.500 -6.901 7.506 1.00 82.38 89 THR A N 1
ATOM 687 C CA . THR A 1 89 ? 13.937 -7.663 6.328 1.00 82.38 89 THR A CA 1
ATOM 688 C C . THR A 1 89 ? 15.454 -7.904 6.354 1.00 82.38 89 THR A C 1
ATOM 690 O O . THR A 1 89 ? 16.233 -6.945 6.347 1.00 82.38 89 THR A O 1
ATOM 693 N N . PRO A 1 90 ? 15.928 -9.166 6.320 1.00 89.38 90 PRO A N 1
ATOM 694 C CA . PRO A 1 90 ? 17.357 -9.461 6.252 1.00 89.38 90 PRO A CA 1
ATOM 695 C C . PRO A 1 90 ? 18.017 -8.859 4.995 1.00 89.38 90 PRO A C 1
ATOM 697 O O . PRO A 1 90 ? 17.441 -8.958 3.908 1.00 89.38 90 PRO A O 1
ATOM 700 N N . PRO A 1 91 ? 19.250 -8.321 5.064 1.00 92.50 91 PRO A N 1
ATOM 701 C CA . PRO A 1 91 ? 19.863 -7.620 3.934 1.00 92.50 91 PRO A CA 1
ATOM 702 C C . PRO A 1 91 ? 19.977 -8.400 2.618 1.00 92.50 91 PRO A C 1
ATOM 704 O O . PRO A 1 91 ? 19.745 -7.808 1.563 1.00 92.50 91 PRO A O 1
ATOM 707 N N . PRO A 1 92 ? 20.278 -9.715 2.610 1.00 90.69 92 PRO A N 1
ATOM 708 C CA . PRO A 1 92 ? 20.274 -10.488 1.367 1.00 90.69 92 PRO A CA 1
ATOM 709 C C . PRO A 1 92 ? 18.890 -10.551 0.704 1.00 90.69 92 PRO A C 1
ATOM 711 O O . PRO A 1 92 ? 18.787 -10.465 -0.522 1.00 90.69 92 PRO A O 1
ATOM 714 N N . GLN A 1 93 ? 17.831 -10.669 1.512 1.00 86.50 93 GLN A N 1
ATOM 715 C CA . GLN A 1 93 ? 16.447 -10.658 1.040 1.00 86.50 93 GLN A CA 1
ATOM 716 C C . GLN A 1 93 ? 16.092 -9.271 0.496 1.00 86.50 93 GLN A C 1
ATOM 718 O O . GLN A 1 93 ? 15.642 -9.159 -0.645 1.00 86.50 93 GLN A O 1
ATOM 723 N N . TYR A 1 94 ? 16.402 -8.219 1.259 1.00 85.62 94 TYR A N 1
ATOM 724 C CA . TYR A 1 94 ? 16.151 -6.837 0.857 1.00 85.62 94 TYR A CA 1
ATOM 725 C C . TYR A 1 94 ? 16.854 -6.495 -0.465 1.00 85.62 94 TYR A C 1
ATOM 727 O O . TYR A 1 94 ? 16.248 -5.913 -1.358 1.00 85.62 94 TYR A O 1
ATOM 735 N N . LEU A 1 95 ? 18.109 -6.924 -0.655 1.00 88.38 95 LEU A N 1
ATOM 736 C CA . LEU A 1 95 ? 18.838 -6.741 -1.915 1.00 88.38 95 LEU A CA 1
ATOM 737 C C . LEU A 1 95 ? 18.127 -7.386 -3.101 1.00 88.38 95 LEU A C 1
ATOM 739 O O . LEU A 1 95 ? 17.928 -6.733 -4.127 1.00 88.38 95 LEU A O 1
ATOM 743 N N . LYS A 1 96 ? 17.731 -8.654 -2.970 1.00 86.06 96 LYS A N 1
ATOM 744 C CA . LYS A 1 96 ? 16.985 -9.367 -4.014 1.00 86.06 96 LYS A CA 1
ATOM 745 C C . LYS A 1 96 ? 15.711 -8.608 -4.389 1.00 86.06 96 LYS A C 1
ATOM 747 O O . LYS A 1 96 ? 15.388 -8.480 -5.569 1.00 86.06 96 LYS A O 1
ATOM 752 N N . GLU A 1 97 ? 15.004 -8.086 -3.399 1.00 79.94 97 GLU A N 1
ATOM 753 C CA . GLU A 1 97 ? 13.740 -7.381 -3.589 1.00 79.94 97 GLU A CA 1
ATOM 754 C C . GLU A 1 97 ? 13.919 -5.988 -4.174 1.00 79.94 97 GLU A C 1
ATOM 756 O O . GLU A 1 97 ? 13.203 -5.643 -5.114 1.00 79.94 97 GLU A O 1
ATOM 761 N N . SER A 1 98 ? 14.907 -5.221 -3.713 1.00 81.31 98 SER A N 1
ATOM 762 C CA . SER A 1 98 ? 15.270 -3.941 -4.317 1.00 81.31 98 SER A CA 1
ATOM 763 C C . SER A 1 98 ? 15.642 -4.129 -5.787 1.00 81.31 98 SER A C 1
ATOM 765 O O . SER A 1 98 ? 15.138 -3.395 -6.633 1.00 81.31 98 SER A O 1
ATOM 767 N N . LEU A 1 99 ? 16.436 -5.145 -6.141 1.00 83.44 99 LEU A N 1
ATOM 768 C CA . LEU A 1 99 ? 16.771 -5.416 -7.544 1.00 83.44 99 LEU A CA 1
ATOM 769 C C . LEU A 1 99 ? 15.523 -5.703 -8.391 1.00 83.44 99 LEU A C 1
ATOM 771 O O . LEU A 1 99 ? 15.376 -5.132 -9.470 1.00 83.44 99 LEU A O 1
ATOM 775 N N . ILE A 1 100 ? 14.592 -6.524 -7.893 1.00 80.19 100 ILE A N 1
ATOM 776 C CA . ILE A 1 100 ? 13.313 -6.796 -8.569 1.00 80.19 100 ILE A CA 1
ATOM 777 C C . ILE A 1 100 ? 12.488 -5.507 -8.701 1.00 80.19 100 ILE A C 1
ATOM 779 O O . ILE A 1 100 ? 12.030 -5.178 -9.796 1.00 80.19 100 ILE A O 1
ATOM 783 N N . LYS A 1 101 ? 12.309 -4.758 -7.608 1.00 77.88 101 LYS A N 1
ATOM 784 C CA . LYS A 1 101 ? 11.581 -3.481 -7.572 1.00 77.88 101 LYS A CA 1
ATOM 785 C C . LYS A 1 101 ? 12.108 -2.525 -8.638 1.00 77.88 101 LYS A C 1
ATOM 787 O O . LYS A 1 101 ? 11.325 -2.016 -9.437 1.00 77.88 101 LYS A O 1
ATOM 792 N N . TYR A 1 102 ? 13.420 -2.301 -8.671 1.00 81.44 102 TYR A N 1
ATOM 793 C CA . TYR A 1 102 ? 14.046 -1.342 -9.579 1.00 81.44 102 TYR A CA 1
ATOM 794 C C . TYR A 1 102 ? 14.127 -1.836 -11.027 1.00 81.44 102 TYR A C 1
ATOM 796 O O . TYR A 1 102 ? 13.992 -1.019 -11.933 1.00 81.44 102 TYR A O 1
ATOM 804 N N . ALA A 1 103 ? 14.248 -3.146 -11.266 1.00 82.31 103 ALA A N 1
ATOM 805 C CA . ALA A 1 103 ? 14.171 -3.708 -12.617 1.00 82.31 103 ALA A CA 1
ATOM 806 C C . ALA A 1 103 ? 12.781 -3.505 -13.245 1.00 82.31 103 ALA A C 1
ATOM 808 O O . ALA A 1 103 ? 12.653 -3.229 -14.434 1.00 82.31 103 ALA A O 1
ATOM 809 N N . TRP A 1 104 ? 11.720 -3.600 -12.445 1.00 80.50 104 TRP A N 1
ATOM 810 C CA . TRP A 1 104 ? 10.352 -3.473 -12.947 1.00 80.50 104 TRP A CA 1
ATOM 811 C C . TRP A 1 104 ? 9.778 -2.053 -12.896 1.00 80.50 104 TRP A C 1
ATOM 813 O O . TRP A 1 104 ? 8.770 -1.769 -13.550 1.00 80.50 104 TRP A O 1
ATOM 823 N N . LEU A 1 105 ? 10.410 -1.149 -12.145 1.00 77.62 105 LEU A N 1
ATOM 824 C CA . LEU A 1 105 ? 9.957 0.230 -11.970 1.00 77.62 105 LEU A CA 1
ATOM 825 C C . LEU A 1 105 ? 9.685 0.967 -13.300 1.00 77.62 105 LEU A C 1
ATOM 827 O O . LEU A 1 105 ? 8.623 1.586 -13.401 1.00 77.62 105 LEU A O 1
ATOM 831 N N . PRO A 1 106 ? 10.540 0.881 -14.337 1.00 78.56 106 PRO A N 1
ATOM 832 C CA . PRO A 1 106 ? 10.298 1.577 -15.603 1.00 78.56 106 PRO A CA 1
ATOM 833 C C . PRO A 1 106 ? 9.049 1.074 -16.329 1.00 78.56 106 PRO A C 1
ATOM 835 O O . PRO A 1 106 ? 8.274 1.866 -16.858 1.00 78.56 106 PRO A O 1
ATOM 838 N N . PHE A 1 107 ? 8.813 -0.239 -16.304 1.00 77.19 107 PHE A N 1
ATOM 839 C CA . PHE A 1 107 ? 7.643 -0.859 -16.927 1.00 77.19 107 PHE A CA 1
ATOM 840 C C . PHE A 1 107 ? 6.354 -0.478 -16.205 1.00 77.19 107 PHE A C 1
ATOM 842 O O . PHE A 1 107 ? 5.348 -0.211 -16.858 1.00 77.19 107 PHE A O 1
ATOM 849 N N . ASN A 1 108 ? 6.385 -0.381 -14.871 1.00 71.56 108 ASN A N 1
ATOM 850 C CA . ASN A 1 108 ? 5.258 0.151 -14.104 1.00 71.56 108 ASN A CA 1
ATOM 851 C C . ASN A 1 108 ? 4.933 1.590 -14.526 1.00 71.56 108 ASN A C 1
ATOM 853 O O . ASN A 1 108 ? 3.772 1.896 -14.788 1.00 71.56 108 ASN A O 1
ATOM 857 N N . GLN A 1 109 ? 5.946 2.457 -14.636 1.00 73.44 109 GLN A N 1
ATOM 858 C CA . GLN A 1 109 ? 5.751 3.847 -15.064 1.00 73.44 109 GLN A CA 1
ATOM 859 C C . GLN A 1 109 ? 5.206 3.927 -16.495 1.00 73.44 109 GLN A C 1
ATOM 861 O O . GLN A 1 109 ? 4.221 4.620 -16.741 1.00 73.44 109 GLN A O 1
ATOM 866 N N . ALA A 1 110 ? 5.774 3.157 -17.426 1.00 75.25 110 ALA A N 1
ATOM 867 C CA . ALA A 1 110 ? 5.294 3.086 -18.804 1.00 75.25 110 ALA A CA 1
ATOM 868 C C . ALA A 1 110 ? 3.848 2.571 -18.888 1.00 75.25 110 ALA A C 1
ATOM 870 O O . ALA A 1 110 ? 3.048 3.113 -19.650 1.00 75.25 110 ALA A O 1
ATOM 871 N N . SER A 1 111 ? 3.491 1.566 -18.082 1.00 71.75 111 SER A N 1
ATOM 872 C CA . SER A 1 111 ? 2.131 1.025 -17.984 1.00 71.75 111 SER A CA 1
ATOM 873 C C . SER A 1 111 ? 1.142 2.082 -17.479 1.00 71.75 111 SER A C 1
ATOM 875 O O . SER A 1 111 ? 0.094 2.272 -18.092 1.00 71.75 111 SER A O 1
ATOM 877 N N . ILE A 1 112 ? 1.499 2.834 -16.428 1.00 72.00 112 ILE A N 1
ATOM 878 C CA . ILE A 1 112 ? 0.683 3.934 -15.882 1.00 72.00 112 ILE A CA 1
ATOM 879 C C . ILE A 1 112 ? 0.470 5.032 -16.929 1.00 72.00 112 ILE A C 1
ATOM 881 O O . ILE A 1 112 ? -0.667 5.435 -17.179 1.00 72.00 112 ILE A O 1
ATOM 885 N N . VAL A 1 113 ? 1.546 5.497 -17.570 1.00 76.19 113 VAL A N 1
ATOM 886 C CA . VAL A 1 113 ? 1.476 6.538 -18.608 1.00 76.19 113 VAL A CA 1
ATOM 887 C C . VAL A 1 113 ? 0.619 6.065 -19.782 1.00 76.19 113 VAL A C 1
ATOM 889 O O . VAL A 1 113 ? -0.290 6.773 -20.212 1.00 76.19 113 VAL A O 1
ATOM 892 N N . SER A 1 114 ? 0.855 4.850 -20.273 1.00 74.06 114 SER A N 1
ATOM 893 C CA . SER A 1 114 ? 0.129 4.309 -21.424 1.00 74.06 114 SER A CA 1
ATOM 894 C C . SER A 1 114 ? -1.357 4.118 -21.121 1.00 74.06 114 SER A C 1
ATOM 896 O O . SER A 1 114 ? -2.196 4.472 -21.945 1.00 74.06 114 SER A O 1
ATOM 898 N N . TYR A 1 115 ? -1.701 3.626 -19.929 1.00 72.62 115 TYR A N 1
ATOM 899 C CA . TYR A 1 115 ? -3.094 3.470 -19.520 1.00 72.62 115 TYR A CA 1
ATOM 900 C C . TYR A 1 115 ? -3.811 4.824 -19.403 1.00 72.62 115 TYR A C 1
ATOM 902 O O . TYR A 1 115 ? -4.948 4.967 -19.857 1.00 72.62 115 TYR A O 1
ATOM 910 N N . ASN A 1 116 ? -3.154 5.833 -18.823 1.00 75.38 116 ASN A N 1
ATOM 911 C CA . ASN A 1 116 ? -3.765 7.143 -18.594 1.00 75.38 116 ASN A CA 1
ATOM 912 C C . ASN A 1 116 ? -3.887 7.981 -19.877 1.00 75.38 116 ASN A C 1
ATOM 914 O O . ASN A 1 116 ? -4.932 8.593 -20.098 1.00 75.38 116 ASN A O 1
ATOM 918 N N . TYR A 1 117 ? -2.860 7.992 -20.733 1.00 79.75 117 TYR A N 1
ATOM 919 C CA . TYR A 1 117 ? -2.775 8.913 -21.878 1.00 79.75 117 TYR A CA 1
ATOM 920 C C . TYR A 1 117 ? -2.977 8.245 -23.244 1.00 79.75 117 TYR A C 1
ATOM 922 O O . TYR A 1 117 ? -3.408 8.905 -24.184 1.00 79.75 117 TYR A O 1
ATOM 930 N N . LEU A 1 118 ? -2.714 6.940 -23.366 1.00 81.19 118 LEU A N 1
ATOM 931 C CA . LEU A 1 118 ? -2.768 6.187 -24.628 1.00 81.19 118 LEU A CA 1
ATOM 932 C C . LEU A 1 118 ? -3.728 4.991 -24.541 1.00 81.19 118 LEU A C 1
ATOM 934 O O . LEU A 1 118 ? -3.492 3.940 -25.136 1.00 81.19 118 LEU A O 1
ATOM 938 N N . HIS A 1 119 ? -4.829 5.140 -23.801 1.00 72.25 119 HIS A N 1
ATOM 939 C CA . HIS A 1 119 ? -5.713 4.027 -23.445 1.00 72.25 119 HIS A CA 1
ATOM 940 C C . HIS A 1 119 ? -6.213 3.198 -24.638 1.00 72.25 119 HIS A C 1
ATOM 942 O O . HIS A 1 119 ? -6.282 1.983 -24.531 1.00 72.25 119 HIS A O 1
ATOM 948 N N . GLY A 1 120 ? -6.531 3.815 -25.785 1.00 76.00 120 GLY A N 1
ATOM 949 C CA . GLY A 1 120 ? -6.975 3.066 -26.970 1.00 76.00 120 GLY A CA 1
ATOM 950 C C . GLY A 1 120 ? -5.922 2.071 -27.472 1.00 76.00 120 GLY A C 1
ATOM 951 O O . GLY A 1 120 ? -6.244 0.925 -27.778 1.00 76.00 120 GLY A O 1
ATOM 952 N N . LEU A 1 121 ? -4.653 2.488 -27.475 1.00 75.62 121 LEU A N 1
ATOM 953 C CA . LEU A 1 121 ? -3.520 1.632 -27.817 1.00 75.62 121 LEU A CA 1
ATOM 954 C C . LEU A 1 121 ? -3.256 0.599 -26.717 1.00 75.62 121 LEU A C 1
ATOM 956 O O . LEU A 1 121 ? -3.048 -0.575 -27.010 1.00 75.62 121 LEU A O 1
ATOM 960 N N . TYR A 1 122 ? -3.311 1.018 -25.451 1.00 74.12 122 TYR A N 1
ATOM 961 C CA . TYR A 1 122 ? -3.135 0.122 -24.307 1.00 74.12 122 TYR A CA 1
ATOM 962 C C . TYR A 1 122 ? -4.156 -1.020 -24.319 1.00 74.12 122 TYR A C 1
ATOM 964 O O . TYR A 1 122 ? -3.788 -2.185 -24.192 1.00 74.12 122 TYR A O 1
ATOM 972 N N . ARG A 1 123 ? -5.431 -0.692 -24.548 1.00 74.56 123 ARG A N 1
ATOM 973 C CA . ARG A 1 123 ? -6.532 -1.645 -24.671 1.00 74.56 123 ARG A CA 1
ATOM 974 C C . ARG A 1 123 ? -6.298 -2.647 -25.793 1.00 74.56 123 ARG A C 1
ATOM 976 O O . ARG A 1 123 ? -6.465 -3.842 -25.580 1.00 74.56 123 ARG A O 1
ATOM 983 N N . ALA A 1 124 ? -5.890 -2.168 -26.967 1.00 78.44 124 ALA A N 1
ATOM 984 C CA . ALA A 1 124 ? -5.627 -3.024 -28.120 1.00 78.44 124 ALA A CA 1
ATOM 985 C C . ALA A 1 124 ? -4.481 -4.019 -27.868 1.00 78.44 124 ALA A C 1
ATOM 987 O O . ALA A 1 124 ? -4.540 -5.152 -28.334 1.00 78.44 124 ALA A O 1
ATOM 988 N N . LEU A 1 125 ? -3.451 -3.603 -27.125 1.00 76.12 125 LEU A N 1
ATOM 989 C CA . LEU A 1 125 ? -2.258 -4.417 -26.879 1.00 76.12 125 LEU A CA 1
ATOM 990 C C . LEU A 1 125 ? -2.388 -5.349 -25.673 1.00 76.12 125 LEU A C 1
ATOM 992 O O . LEU A 1 125 ? -1.824 -6.441 -25.673 1.00 76.12 125 LEU A O 1
ATOM 996 N N . LEU A 1 126 ? -3.081 -4.907 -24.626 1.00 72.25 126 LEU A N 1
ATOM 997 C CA . LEU A 1 126 ? -3.062 -5.559 -23.316 1.00 72.25 126 LEU A CA 1
ATOM 998 C C . LEU A 1 126 ? -4.444 -5.989 -22.837 1.00 72.25 126 LEU A C 1
ATOM 1000 O O . LEU A 1 126 ? -4.550 -6.512 -21.727 1.00 72.25 126 LEU A O 1
ATOM 1004 N N . ASP A 1 127 ? -5.483 -5.814 -23.660 1.00 71.06 127 ASP A N 1
ATOM 1005 C CA . ASP A 1 127 ? -6.850 -6.227 -23.332 1.00 71.06 127 ASP A CA 1
ATOM 1006 C C . ASP A 1 127 ? -7.295 -5.617 -21.987 1.00 71.06 127 ASP A C 1
ATOM 1008 O O . ASP A 1 127 ? -7.803 -6.295 -21.094 1.00 71.06 127 ASP A O 1
ATOM 1012 N N . ASP A 1 128 ? -6.967 -4.329 -21.809 1.00 61.59 128 ASP A N 1
ATOM 1013 C CA . ASP A 1 128 ? -7.213 -3.529 -20.600 1.00 61.59 128 ASP A CA 1
ATOM 1014 C C . ASP A 1 128 ? -6.583 -4.081 -19.302 1.00 61.59 128 ASP A C 1
ATOM 1016 O O . ASP A 1 128 ? -6.848 -3.612 -18.194 1.00 61.59 128 ASP A O 1
ATOM 1020 N N . ARG A 1 129 ? -5.673 -5.057 -19.389 1.00 62.41 129 ARG A N 1
ATOM 1021 C CA . ARG A 1 129 ? -5.008 -5.603 -18.201 1.00 62.41 129 ARG A CA 1
ATOM 1022 C C . ARG A 1 129 ? -3.947 -4.640 -17.687 1.00 62.41 129 ARG A C 1
ATOM 1024 O O . ARG A 1 129 ? -2.868 -4.531 -18.260 1.00 62.41 129 ARG A O 1
ATOM 1031 N N . PHE A 1 130 ? -4.235 -4.005 -16.552 1.00 58.66 130 PHE A N 1
ATOM 1032 C CA . PHE A 1 130 ? -3.244 -3.232 -15.810 1.00 58.66 130 PHE A CA 1
ATOM 1033 C C . PHE A 1 130 ? -2.277 -4.148 -15.054 1.00 58.66 130 PHE A C 1
ATOM 1035 O O . PHE A 1 130 ? -2.673 -4.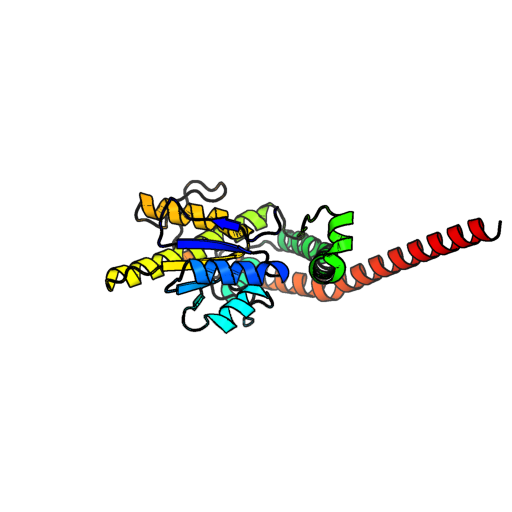882 -14.143 1.00 58.66 130 PHE A O 1
ATOM 1042 N N . TYR A 1 131 ? -0.995 -4.084 -15.411 1.00 59.41 131 TYR A N 1
ATOM 1043 C CA . TYR A 1 131 ? 0.057 -4.842 -14.742 1.00 59.41 131 TYR A CA 1
ATOM 1044 C C . TYR A 1 131 ? 0.822 -3.965 -13.752 1.00 59.41 131 TYR A C 1
ATOM 1046 O O . TYR A 1 131 ? 1.288 -2.879 -14.097 1.00 59.41 131 TYR A O 1
ATOM 1054 N N . THR A 1 132 ? 0.969 -4.475 -12.527 1.00 57.38 132 THR A N 1
ATOM 1055 C CA . THR A 1 132 ? 1.911 -3.958 -11.531 1.00 57.38 132 THR A CA 1
ATOM 1056 C C . THR A 1 132 ? 2.924 -5.040 -11.204 1.00 57.38 132 THR A C 1
ATOM 1058 O O . THR A 1 132 ? 2.573 -6.189 -10.928 1.00 57.38 132 THR A O 1
ATOM 1061 N N . PHE A 1 133 ? 4.189 -4.662 -11.239 1.00 56.34 133 PHE A N 1
ATOM 1062 C CA . PHE A 1 133 ? 5.334 -5.532 -11.035 1.00 56.34 133 PHE A CA 1
ATOM 1063 C C . PHE A 1 133 ? 6.138 -5.022 -9.827 1.00 56.34 133 PHE A C 1
ATOM 1065 O O . PHE A 1 133 ? 6.111 -3.828 -9.537 1.00 56.34 133 PHE A O 1
ATOM 1072 N N . GLY A 1 134 ? 6.871 -5.880 -9.113 1.00 49.12 134 GLY A N 1
ATOM 1073 C CA . GLY A 1 134 ? 7.952 -5.381 -8.244 1.00 49.12 134 GLY A CA 1
ATOM 1074 C C . GLY A 1 134 ? 7.889 -5.667 -6.743 1.00 49.12 134 GLY A C 1
ATOM 1075 O O . GLY A 1 134 ? 8.587 -4.985 -6.007 1.00 49.12 134 GLY A O 1
ATOM 1076 N N . TRP A 1 135 ? 7.119 -6.654 -6.277 1.00 48.56 135 TRP A N 1
ATOM 1077 C CA . TRP A 1 135 ? 7.281 -7.201 -4.917 1.00 48.56 135 TRP A CA 1
ATOM 1078 C C . TRP A 1 135 ? 7.423 -8.723 -4.987 1.00 48.56 135 TRP A C 1
ATOM 1080 O O . TRP A 1 135 ? 6.766 -9.357 -5.821 1.00 48.56 135 TRP A O 1
ATOM 1090 N N . SER A 1 136 ? 8.269 -9.310 -4.133 1.00 52.72 136 SER A N 1
ATOM 1091 C CA . SER A 1 136 ? 8.338 -10.768 -3.973 1.00 52.72 136 SER A CA 1
ATOM 1092 C C . SER A 1 136 ? 6.985 -11.293 -3.462 1.00 52.72 136 SER A C 1
ATOM 1094 O O . SER A 1 136 ? 6.258 -10.588 -2.764 1.00 52.72 136 SER A O 1
ATOM 1096 N N . MET A 1 137 ? 6.596 -12.519 -3.832 1.00 56.00 137 MET A N 1
ATOM 1097 C CA . MET A 1 137 ? 5.328 -13.129 -3.381 1.00 56.00 137 MET A CA 1
ATOM 1098 C C . MET A 1 137 ? 5.228 -13.228 -1.850 1.00 56.00 137 MET A C 1
ATOM 1100 O O . MET A 1 137 ? 4.125 -13.210 -1.314 1.00 56.00 137 MET A O 1
ATOM 1104 N N . GLU A 1 138 ? 6.362 -13.350 -1.166 1.00 54.31 138 GLU A N 1
ATOM 1105 C CA . GLU A 1 138 ? 6.456 -13.625 0.267 1.00 54.31 138 GLU A CA 1
ATOM 1106 C C . GLU A 1 138 ? 6.288 -12.345 1.100 1.00 54.31 138 GLU A C 1
ATOM 1108 O O . GLU A 1 138 ? 5.406 -12.283 1.959 1.00 54.31 138 GLU A O 1
ATOM 1113 N N . ASP A 1 139 ? 6.981 -11.265 0.735 1.00 52.47 139 ASP A N 1
ATOM 1114 C CA . ASP A 1 139 ? 6.842 -9.966 1.409 1.00 52.47 139 ASP A CA 1
ATOM 1115 C C . ASP A 1 139 ? 5.555 -9.247 1.009 1.00 52.47 139 ASP A C 1
ATOM 1117 O O . ASP A 1 139 ? 4.914 -8.589 1.834 1.00 52.47 139 ASP A O 1
ATOM 1121 N N . ARG A 1 140 ? 5.080 -9.478 -0.226 1.00 57.44 140 ARG A N 1
ATOM 1122 C CA . ARG A 1 140 ? 3.730 -9.077 -0.633 1.00 57.44 140 ARG A CA 1
ATOM 1123 C C . ARG A 1 140 ? 2.671 -9.706 0.263 1.00 57.44 140 ARG A C 1
ATOM 1125 O O . ARG A 1 140 ? 1.647 -9.077 0.465 1.00 57.44 140 ARG A O 1
ATOM 1132 N N . ARG A 1 141 ? 2.878 -10.916 0.787 1.00 60.78 141 ARG A N 1
ATOM 1133 C CA . ARG A 1 141 ? 1.943 -11.511 1.747 1.00 60.78 141 ARG A CA 1
ATOM 1134 C C . ARG A 1 141 ? 2.138 -10.869 3.114 1.00 60.78 141 ARG A C 1
ATOM 1136 O O . ARG A 1 141 ? 1.205 -10.263 3.619 1.00 60.78 141 ARG A O 1
ATOM 1143 N N . ARG A 1 142 ? 3.344 -10.919 3.684 1.00 62.62 142 ARG A N 1
ATOM 1144 C CA . ARG A 1 142 ? 3.592 -10.448 5.058 1.00 62.62 142 ARG A CA 1
ATOM 1145 C C . ARG A 1 142 ? 3.170 -8.996 5.295 1.00 62.62 142 ARG A C 1
ATOM 1147 O O . ARG A 1 142 ? 2.431 -8.751 6.238 1.00 62.62 142 ARG A O 1
ATOM 1154 N N . PHE A 1 143 ? 3.593 -8.060 4.449 1.00 65.31 143 PHE A N 1
ATOM 1155 C CA . PHE A 1 143 ? 3.361 -6.634 4.696 1.00 65.31 143 PHE A CA 1
ATOM 1156 C C . PHE A 1 143 ? 1.992 -6.141 4.238 1.00 65.31 143 PHE A C 1
ATOM 1158 O O . PHE A 1 143 ? 1.468 -5.199 4.826 1.00 65.31 143 PHE A O 1
ATOM 1165 N N . ILE A 1 144 ? 1.398 -6.753 3.206 1.00 68.06 144 ILE A N 1
ATOM 1166 C CA . ILE A 1 144 ? 0.017 -6.417 2.835 1.00 68.06 144 ILE A CA 1
ATOM 1167 C C . ILE A 1 144 ? -0.931 -6.905 3.919 1.00 68.06 144 ILE A C 1
ATOM 1169 O O . ILE A 1 144 ? -1.761 -6.115 4.337 1.00 68.06 144 ILE A O 1
ATOM 1173 N N . PHE A 1 145 ? -0.774 -8.138 4.414 1.00 72.62 145 PHE A N 1
ATOM 1174 C CA . PHE A 1 145 ? -1.652 -8.646 5.469 1.00 72.62 145 PHE A CA 1
ATOM 1175 C C . PHE A 1 145 ? -1.500 -7.851 6.766 1.00 72.62 145 PHE A C 1
ATOM 1177 O O . PHE A 1 145 ? -2.503 -7.397 7.294 1.00 72.62 145 PHE A O 1
ATOM 1184 N N . GLU A 1 146 ? -0.273 -7.558 7.202 1.00 76.06 146 GLU A N 1
ATOM 1185 C CA . GLU A 1 146 ? -0.047 -6.743 8.405 1.00 76.06 146 GLU A CA 1
ATOM 1186 C C . GLU A 1 146 ? -0.648 -5.328 8.277 1.00 76.06 146 GLU A C 1
ATOM 1188 O O . GLU A 1 146 ? -1.205 -4.774 9.224 1.00 76.06 146 GLU A O 1
ATOM 1193 N N . ARG A 1 147 ? -0.563 -4.724 7.085 1.00 79.69 147 ARG A N 1
ATOM 1194 C CA . ARG A 1 147 ? -1.173 -3.415 6.814 1.00 79.69 147 ARG A CA 1
ATOM 1195 C C . ARG A 1 147 ? -2.700 -3.507 6.737 1.00 79.69 147 ARG A C 1
ATOM 1197 O O . ARG A 1 147 ? -3.369 -2.609 7.233 1.00 79.69 147 ARG A O 1
ATOM 1204 N N . ASP A 1 148 ? -3.250 -4.571 6.152 1.00 82.88 148 ASP A N 1
ATOM 1205 C CA . ASP A 1 148 ? -4.696 -4.835 6.114 1.00 82.88 148 ASP A CA 1
ATOM 1206 C C . ASP A 1 148 ? -5.259 -4.985 7.532 1.00 82.88 148 ASP A C 1
ATOM 1208 O O . ASP A 1 148 ? -6.275 -4.372 7.853 1.00 82.88 148 ASP A O 1
ATOM 1212 N N . GLU A 1 149 ? -4.568 -5.752 8.379 1.00 80.94 149 GLU A N 1
ATOM 1213 C CA . GLU A 1 149 ? -4.864 -5.950 9.801 1.00 80.94 149 GLU A CA 1
ATOM 1214 C C . GLU A 1 149 ? -4.843 -4.623 10.562 1.00 80.94 149 GLU A C 1
ATOM 1216 O O . GLU A 1 149 ? -5.805 -4.300 11.260 1.00 80.94 149 GLU A O 1
ATOM 1221 N N . TYR A 1 150 ? -3.798 -3.810 10.365 1.00 83.50 150 TYR A N 1
ATOM 1222 C CA . TYR A 1 150 ? -3.704 -2.489 10.984 1.00 83.50 150 TYR A CA 1
ATOM 1223 C C . TYR A 1 150 ? -4.863 -1.583 10.565 1.00 83.50 150 TYR A C 1
ATOM 1225 O O . TYR A 1 150 ? -5.594 -1.075 11.416 1.00 83.50 150 TYR A O 1
ATOM 1233 N N . MET A 1 151 ? -5.069 -1.402 9.257 1.00 86.94 151 MET A N 1
ATOM 1234 C CA . MET A 1 151 ? -6.097 -0.497 8.739 1.00 86.94 151 MET A CA 1
ATOM 1235 C C . MET A 1 151 ? -7.501 -0.941 9.159 1.00 86.94 151 MET A C 1
ATOM 1237 O O . MET A 1 151 ? -8.329 -0.108 9.531 1.00 86.94 151 MET A O 1
ATOM 1241 N N . ALA A 1 152 ? -7.780 -2.247 9.126 1.00 86.94 152 ALA A N 1
ATOM 1242 C CA . ALA A 1 152 ? -9.057 -2.786 9.575 1.00 86.94 152 ALA A CA 1
ATOM 1243 C C . ALA A 1 152 ? -9.235 -2.605 11.087 1.00 86.94 152 ALA A C 1
ATOM 1245 O O . ALA A 1 152 ? -10.298 -2.169 11.526 1.00 86.94 152 ALA A O 1
ATOM 1246 N N . GLY A 1 153 ? -8.193 -2.858 11.881 1.00 86.62 153 GLY A N 1
ATOM 1247 C CA . GLY A 1 153 ? -8.224 -2.635 13.322 1.00 86.62 153 GLY A CA 1
ATOM 1248 C C . GLY A 1 153 ? -8.464 -1.167 13.687 1.00 86.62 153 GLY A C 1
ATOM 1249 O O . GLY A 1 153 ? -9.316 -0.893 14.530 1.00 86.62 153 GLY A O 1
ATOM 1250 N N . LYS A 1 154 ? -7.809 -0.212 13.010 1.00 88.44 154 LYS A N 1
ATOM 1251 C CA . LYS A 1 154 ? -8.051 1.231 13.208 1.00 88.44 154 LYS A CA 1
ATOM 1252 C C . LYS A 1 154 ? -9.468 1.642 12.821 1.00 88.44 154 LYS A C 1
ATOM 1254 O O . LYS A 1 154 ? -10.081 2.439 13.529 1.00 88.44 154 LYS A O 1
ATOM 1259 N N . LEU A 1 155 ? -10.008 1.085 11.735 1.00 90.81 155 LEU A N 1
ATOM 1260 C CA . LEU A 1 155 ? -11.399 1.319 11.345 1.00 90.81 155 LEU A CA 1
ATOM 1261 C C . LEU A 1 155 ? -12.353 0.843 12.441 1.00 90.81 155 LEU A C 1
ATOM 1263 O O . LEU A 1 155 ? -13.233 1.590 12.862 1.00 90.81 155 LEU A O 1
ATOM 1267 N N . ILE A 1 156 ? -12.153 -0.382 12.924 1.00 89.06 156 ILE A N 1
ATOM 1268 C CA . ILE A 1 156 ? -12.974 -0.981 13.974 1.00 89.06 156 ILE A CA 1
ATOM 1269 C C . ILE A 1 156 ? -12.880 -0.168 15.269 1.00 89.06 156 ILE A C 1
ATOM 1271 O O . ILE A 1 156 ? -13.909 0.130 15.872 1.00 89.06 156 ILE A O 1
ATOM 1275 N N . GLU A 1 157 ? -11.677 0.226 15.685 1.00 88.31 157 GLU A N 1
ATOM 1276 C CA . GLU A 1 157 ? -11.455 1.071 16.861 1.00 88.31 157 GLU A CA 1
ATOM 1277 C C . GLU A 1 157 ? -12.224 2.394 16.746 1.00 88.31 157 GLU A C 1
ATOM 1279 O O . GLU A 1 157 ? -12.994 2.740 17.644 1.00 88.31 157 GLU A O 1
ATOM 1284 N N . HIS A 1 158 ? -12.100 3.086 15.610 1.00 90.44 158 HIS A N 1
ATOM 1285 C CA . HIS A 1 158 ? -12.829 4.327 15.358 1.00 90.44 158 HIS A CA 1
ATOM 1286 C C . HIS A 1 158 ? -14.349 4.115 15.411 1.00 90.44 158 HIS A C 1
ATOM 1288 O O . HIS A 1 158 ? -15.067 4.852 16.088 1.00 90.44 158 HIS A O 1
ATOM 1294 N N . MET A 1 159 ? -14.856 3.071 14.747 1.00 90.25 159 MET A N 1
ATOM 1295 C CA . MET A 1 159 ? -16.279 2.725 14.765 1.00 90.25 159 MET A CA 1
ATOM 1296 C C . MET A 1 159 ? -16.793 2.425 16.177 1.00 90.25 159 MET A C 1
ATOM 1298 O O . MET A 1 159 ? -17.903 2.834 16.520 1.00 90.25 159 MET A O 1
ATOM 1302 N N . ARG A 1 160 ? -16.006 1.719 16.999 1.00 88.81 160 ARG A N 1
ATOM 1303 C CA . ARG A 1 160 ? -16.343 1.432 18.401 1.00 88.81 160 ARG A CA 1
ATOM 1304 C C . ARG A 1 160 ? -16.424 2.712 19.216 1.00 88.81 160 ARG A C 1
ATOM 1306 O O . ARG A 1 160 ? -17.460 2.953 19.820 1.00 88.81 160 ARG A O 1
ATOM 1313 N N . MET A 1 161 ? -15.400 3.564 19.148 1.00 90.44 161 MET A N 1
ATOM 1314 C CA . MET A 1 161 ? -15.383 4.848 19.858 1.00 90.44 161 MET A CA 1
ATOM 1315 C C . MET A 1 161 ? -16.606 5.703 19.509 1.00 90.44 161 MET A C 1
ATOM 1317 O O . MET A 1 161 ? -17.249 6.273 20.388 1.00 90.44 161 MET A O 1
ATOM 1321 N N . ARG A 1 162 ? -16.967 5.762 18.224 1.00 92.69 162 ARG A N 1
ATOM 1322 C CA . ARG A 1 162 ? -18.151 6.490 17.751 1.00 92.69 162 ARG A CA 1
ATOM 1323 C C . ARG A 1 162 ? -19.459 5.865 18.237 1.00 92.69 162 ARG A C 1
ATOM 1325 O O . ARG A 1 162 ? -20.369 6.587 18.643 1.00 92.69 162 ARG A O 1
ATOM 1332 N N . ARG A 1 163 ? -19.549 4.534 18.255 1.00 90.31 163 ARG A N 1
ATOM 1333 C CA . ARG A 1 163 ? -20.712 3.805 18.782 1.00 90.31 163 ARG A CA 1
ATOM 1334 C C . ARG A 1 163 ? -20.889 4.012 20.284 1.00 90.31 163 ARG A C 1
ATOM 1336 O O . ARG A 1 163 ? -22.019 4.203 20.725 1.00 90.31 163 ARG A O 1
ATOM 1343 N N . ASP A 1 164 ? -19.797 4.030 21.042 1.00 90.81 164 ASP A N 1
ATOM 1344 C CA . ASP A 1 164 ? -19.805 4.289 22.487 1.00 90.81 164 ASP A CA 1
ATOM 1345 C C . ASP A 1 164 ? -20.270 5.723 22.800 1.00 90.81 164 ASP A C 1
ATOM 1347 O O . 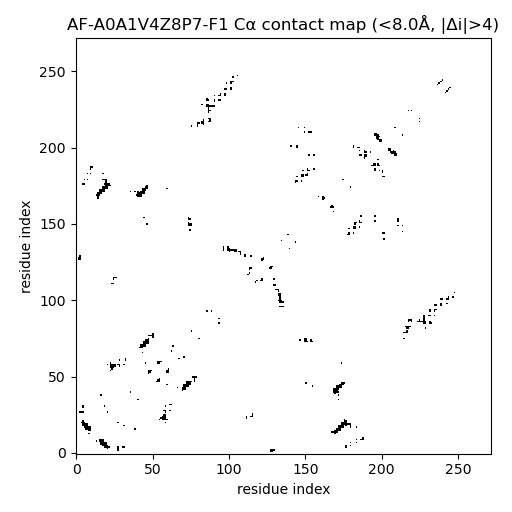ASP A 1 164 ? -20.881 5.977 23.835 1.00 90.81 164 ASP A O 1
ATOM 1351 N N . GLN A 1 165 ? -20.066 6.654 21.863 1.00 93.62 165 GLN A N 1
ATOM 1352 C CA . GLN A 1 165 ? -20.618 8.014 21.894 1.00 93.62 165 GLN A CA 1
ATOM 1353 C C . GLN A 1 165 ? -22.080 8.102 21.403 1.00 93.62 165 GLN A C 1
ATOM 1355 O O . GLN A 1 165 ? -22.650 9.191 21.362 1.00 93.62 165 GLN A O 1
ATOM 1360 N N . GLY A 1 166 ? -22.701 6.981 21.024 1.00 92.38 166 GLY A N 1
ATOM 1361 C CA . GLY A 1 166 ? -24.091 6.908 20.565 1.00 92.38 166 GLY A CA 1
ATOM 1362 C C . GLY A 1 166 ? -24.302 7.141 19.066 1.00 92.38 166 GLY A C 1
ATOM 1363 O O . GLY A 1 166 ? -25.449 7.167 18.616 1.00 92.38 166 GLY A O 1
ATOM 1364 N N . PHE A 1 167 ? -23.236 7.282 18.273 1.00 92.06 167 PHE A N 1
ATOM 1365 C CA . PHE A 1 167 ? -23.342 7.472 16.826 1.00 92.06 167 PHE A CA 1
ATOM 1366 C C . PHE A 1 167 ? -23.488 6.142 16.070 1.00 92.06 167 PHE A C 1
ATOM 1368 O O . PHE A 1 167 ? -23.026 5.083 16.500 1.00 92.06 167 PHE A O 1
ATOM 1375 N N . ARG A 1 168 ? -24.138 6.201 14.903 1.00 88.00 168 ARG A N 1
ATOM 1376 C CA . ARG A 1 168 ? -24.269 5.087 13.948 1.00 88.00 168 ARG A CA 1
ATOM 1377 C C . ARG A 1 168 ? -23.813 5.540 12.568 1.00 88.00 168 ARG A C 1
ATOM 1379 O O . ARG A 1 168 ? -24.606 5.607 11.634 1.00 88.00 168 ARG A O 1
ATOM 1386 N N . ASP A 1 169 ? -22.542 5.904 12.495 1.00 92.81 169 ASP A N 1
ATOM 1387 C CA . ASP A 1 169 ? -21.960 6.484 11.293 1.00 92.81 169 ASP A CA 1
ATOM 1388 C C . ASP A 1 169 ? -21.796 5.456 10.171 1.00 92.81 169 ASP A C 1
ATOM 1390 O O . ASP A 1 169 ? -21.607 4.257 10.403 1.00 92.81 169 ASP A O 1
ATOM 1394 N N . ARG A 1 170 ? -21.811 5.961 8.942 1.00 93.38 170 ARG A N 1
ATOM 1395 C CA . ARG A 1 170 ? -21.552 5.220 7.714 1.00 93.38 170 ARG A CA 1
ATOM 1396 C C . ARG A 1 170 ? -20.184 5.596 7.159 1.00 93.38 170 ARG A C 1
ATOM 1398 O O . ARG A 1 170 ? -19.830 6.770 7.073 1.00 93.38 170 ARG A O 1
ATOM 1405 N N . TYR A 1 171 ? -19.441 4.588 6.731 1.00 93.44 171 TYR A N 1
ATOM 1406 C CA . TYR A 1 171 ? -18.054 4.671 6.309 1.00 93.44 171 TYR A CA 1
ATOM 1407 C C . TYR A 1 171 ? -17.909 4.244 4.856 1.00 93.44 171 TYR A C 1
ATOM 1409 O O . TYR A 1 171 ? -18.352 3.165 4.459 1.00 93.44 171 TYR A O 1
ATOM 1417 N N . VAL A 1 172 ? -17.220 5.062 4.067 1.00 93.75 172 VAL A N 1
ATOM 1418 C CA . VAL A 1 172 ? -16.573 4.581 2.844 1.00 93.75 172 VAL A CA 1
ATOM 1419 C C . VAL A 1 172 ? -15.101 4.371 3.142 1.00 93.75 172 VAL A C 1
ATOM 1421 O O . VAL A 1 172 ? -14.457 5.265 3.671 1.00 93.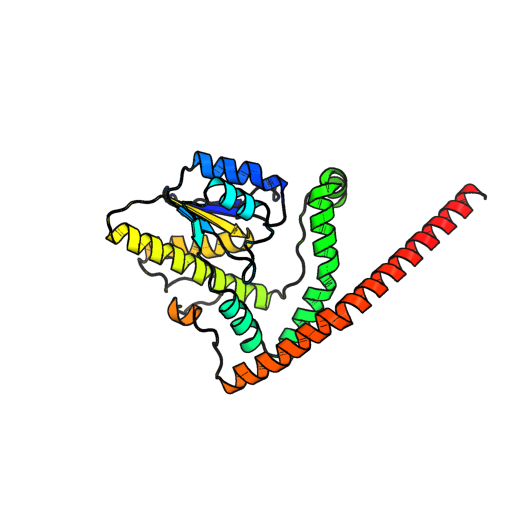75 172 VAL A O 1
ATOM 1424 N N . VAL A 1 173 ? -14.557 3.218 2.774 1.00 91.94 173 VAL A N 1
ATOM 1425 C CA . VAL A 1 173 ? -13.137 2.897 2.912 1.00 91.94 173 VAL A CA 1
ATOM 1426 C C . VAL A 1 173 ? -12.515 2.861 1.519 1.00 91.94 173 VAL A C 1
ATOM 1428 O O . VAL A 1 173 ? -12.738 1.916 0.762 1.00 91.94 173 VAL A O 1
ATOM 1431 N N . LEU A 1 174 ? -11.767 3.903 1.159 1.00 89.56 174 LEU A N 1
ATOM 1432 C CA . LEU A 1 174 ? -11.052 4.017 -0.110 1.00 89.56 174 LEU A CA 1
ATOM 1433 C C . LEU A 1 174 ? -9.595 3.585 0.072 1.00 89.56 174 LEU A C 1
ATOM 1435 O O . LEU A 1 174 ? -8.784 4.291 0.667 1.00 89.56 174 LEU A O 1
ATOM 1439 N N . VAL A 1 175 ? -9.266 2.420 -0.478 1.00 85.50 175 VAL A N 1
ATOM 1440 C CA . VAL A 1 175 ? -7.952 1.779 -0.329 1.00 85.50 175 VAL A CA 1
ATOM 1441 C C . VAL A 1 175 ? -7.486 1.180 -1.646 1.00 85.50 175 VAL A C 1
ATOM 1443 O O . VAL A 1 175 ? -8.247 1.056 -2.614 1.00 85.50 175 VAL A O 1
ATOM 1446 N N . GLY A 1 176 ? -6.226 0.763 -1.697 1.00 80.94 176 GLY A N 1
ATOM 1447 C CA . GLY A 1 17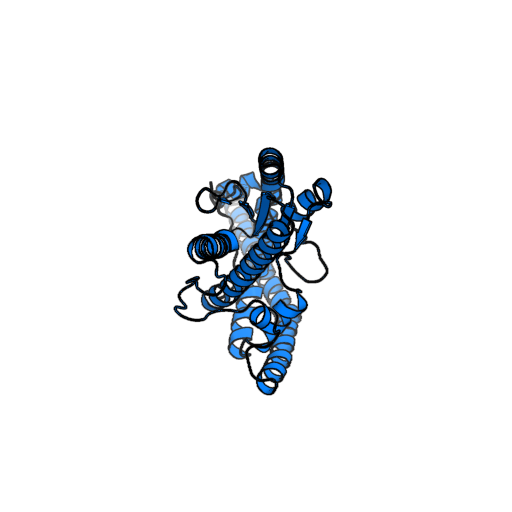6 ? -5.694 0.048 -2.839 1.00 80.94 176 GLY A CA 1
ATOM 1448 C C . GLY A 1 176 ? -6.484 -1.242 -3.049 1.00 80.94 176 GLY A C 1
ATOM 1449 O O . GLY A 1 176 ? -6.751 -1.984 -2.105 1.00 80.94 176 GLY A O 1
ATOM 1450 N N . ARG A 1 177 ? -6.826 -1.576 -4.299 1.00 79.94 177 ARG A N 1
ATOM 1451 C CA . ARG A 1 177 ? -7.645 -2.759 -4.644 1.00 79.94 177 ARG A CA 1
ATOM 1452 C C . ARG A 1 177 ? -7.152 -4.064 -3.999 1.00 79.94 177 ARG A C 1
ATOM 1454 O O . ARG A 1 177 ? -7.951 -4.958 -3.744 1.00 79.94 177 ARG A O 1
ATOM 1461 N N . ARG A 1 178 ? -5.844 -4.172 -3.746 1.00 76.44 178 ARG A N 1
ATOM 1462 C CA . ARG A 1 178 ? -5.198 -5.328 -3.102 1.00 76.44 178 ARG A CA 1
ATOM 1463 C C . ARG A 1 178 ? -5.561 -5.509 -1.619 1.00 76.44 178 ARG A C 1
ATOM 1465 O O . ARG A 1 178 ? -5.529 -6.641 -1.164 1.00 76.44 178 ARG A O 1
ATOM 1472 N N . HIS A 1 179 ? -5.918 -4.431 -0.922 1.00 79.25 179 HIS A N 1
ATOM 1473 C CA . HIS A 1 179 ? -6.193 -4.407 0.518 1.00 79.25 179 HIS A CA 1
ATOM 1474 C C . HIS A 1 179 ? -7.644 -4.784 0.851 1.00 79.25 179 HIS A C 1
ATOM 1476 O O . HIS A 1 179 ? -7.939 -5.292 1.928 1.00 79.25 179 HIS A O 1
ATOM 1482 N N . VAL A 1 180 ? -8.566 -4.604 -0.106 1.00 82.31 180 VAL A N 1
ATOM 1483 C CA . VAL A 1 180 ? -10.007 -4.826 0.108 1.00 82.31 180 VAL A CA 1
ATOM 1484 C C . VAL A 1 180 ? -10.311 -6.217 0.653 1.00 82.31 180 VAL A C 1
ATOM 1486 O O . VAL A 1 180 ? -11.103 -6.337 1.580 1.00 82.31 180 VAL A O 1
ATOM 1489 N N . ALA A 1 181 ? -9.701 -7.267 0.097 1.00 79.00 181 ALA A N 1
ATOM 1490 C CA . ALA A 1 181 ? -9.999 -8.635 0.513 1.00 79.00 181 ALA A CA 1
ATOM 1491 C C . ALA A 1 181 ? -9.560 -8.910 1.960 1.00 79.00 181 ALA A C 1
ATOM 1493 O O . ALA A 1 181 ? -10.348 -9.463 2.723 1.00 79.00 181 ALA A O 1
ATOM 1494 N N . GLY A 1 182 ? -8.344 -8.499 2.342 1.00 78.31 182 GLY A N 1
ATOM 1495 C CA . GLY A 1 182 ? -7.836 -8.679 3.704 1.00 78.31 182 GLY A CA 1
ATOM 1496 C C . GLY A 1 182 ? -8.641 -7.873 4.717 1.00 78.31 182 GLY A C 1
ATOM 1497 O O . GLY A 1 182 ? -9.139 -8.437 5.688 1.00 78.31 182 GLY A O 1
ATOM 1498 N N . MET A 1 183 ? -8.879 -6.588 4.435 1.00 84.56 183 MET A N 1
ATOM 1499 C CA . MET A 1 183 ? -9.674 -5.731 5.318 1.00 84.56 183 MET A CA 1
ATOM 1500 C C . MET A 1 183 ? -11.116 -6.220 5.479 1.00 84.56 183 MET A C 1
ATOM 1502 O O . MET A 1 183 ? -11.627 -6.242 6.595 1.00 84.56 183 MET A O 1
ATOM 1506 N N . THR A 1 184 ? -11.769 -6.636 4.386 1.00 84.19 184 THR A N 1
ATOM 1507 C CA . THR A 1 184 ? -13.139 -7.181 4.441 1.00 84.19 184 THR A CA 1
ATOM 1508 C C . THR A 1 184 ? -13.184 -8.393 5.362 1.00 84.19 184 THR A C 1
ATOM 1510 O O . THR A 1 184 ? -14.060 -8.478 6.214 1.00 84.19 184 THR A O 1
ATOM 1513 N N . ALA A 1 185 ? -12.207 -9.293 5.242 1.00 78.75 185 ALA A N 1
ATOM 1514 C CA . ALA A 1 185 ? -12.177 -10.513 6.029 1.00 78.75 185 ALA A CA 1
ATOM 1515 C C . ALA A 1 185 ? -11.988 -10.232 7.534 1.00 78.75 185 ALA A C 1
ATOM 1517 O O . ALA A 1 185 ? -12.682 -10.832 8.349 1.00 78.75 185 ALA A O 1
ATOM 1518 N N . VAL A 1 186 ? -11.127 -9.274 7.903 1.00 80.12 186 VAL A N 1
ATOM 1519 C CA . VAL A 1 186 ? -10.941 -8.847 9.306 1.00 80.12 186 VAL A CA 1
ATOM 1520 C C . VAL A 1 186 ? -12.196 -8.162 9.864 1.00 80.12 186 VAL A C 1
ATOM 1522 O O . VAL A 1 186 ? -12.602 -8.438 10.991 1.00 80.12 186 VAL A O 1
ATOM 1525 N N . VAL A 1 187 ? -12.851 -7.297 9.083 1.00 84.56 187 VAL A N 1
ATOM 1526 C CA . VAL A 1 187 ? -14.102 -6.635 9.499 1.00 84.56 187 VAL A CA 1
ATOM 1527 C C . VAL A 1 187 ? -15.237 -7.647 9.686 1.00 84.56 187 VAL A C 1
ATOM 1529 O O . VAL A 1 187 ? -15.951 -7.592 10.690 1.00 84.56 187 VAL A O 1
ATOM 1532 N N . ASP A 1 188 ? -15.382 -8.598 8.761 1.00 80.44 188 ASP A N 1
ATOM 1533 C CA . ASP A 1 188 ? -16.378 -9.670 8.852 1.00 80.44 188 ASP A CA 1
ATOM 1534 C C . ASP A 1 188 ? -16.138 -10.553 10.085 1.00 80.44 188 ASP A C 1
ATOM 1536 O O . ASP A 1 188 ? -17.091 -10.922 10.777 1.00 80.44 188 ASP A O 1
ATOM 1540 N N . ALA A 1 189 ? -14.873 -10.845 10.395 1.00 75.50 189 ALA A N 1
ATOM 1541 C CA . ALA A 1 189 ? -14.476 -11.580 11.588 1.00 75.50 189 ALA A CA 1
ATOM 1542 C C . ALA A 1 189 ? -14.890 -10.869 12.869 1.00 75.50 189 ALA A C 1
ATOM 1544 O O . ALA A 1 189 ? -15.616 -11.438 13.683 1.00 75.50 189 ALA A O 1
ATOM 1545 N N . TYR A 1 190 ? -14.488 -9.603 13.005 1.00 79.25 190 TYR A N 1
ATOM 1546 C CA . TYR A 1 190 ? -14.801 -8.775 14.162 1.00 79.25 190 TYR A CA 1
ATOM 1547 C C . TYR A 1 190 ? -16.309 -8.682 14.404 1.00 79.25 190 TYR A C 1
ATOM 1549 O O . TYR A 1 190 ? -16.762 -8.693 15.546 1.00 79.25 190 TYR A O 1
ATOM 1557 N N . ARG A 1 191 ? -17.119 -8.639 13.343 1.00 77.62 191 ARG A N 1
ATOM 1558 C CA . ARG A 1 191 ? -18.581 -8.643 13.471 1.00 77.62 191 ARG A CA 1
ATOM 1559 C C . ARG A 1 191 ? -19.105 -9.905 14.161 1.00 77.62 191 ARG A C 1
ATOM 1561 O O . ARG A 1 191 ? -20.076 -9.827 14.908 1.00 77.62 191 ARG A O 1
ATOM 1568 N N . VAL A 1 192 ? -18.501 -11.058 13.878 1.00 74.06 192 VAL A N 1
ATOM 1569 C CA . VAL A 1 192 ? -18.907 -12.352 14.443 1.00 74.06 192 VAL A CA 1
ATOM 1570 C C . VAL A 1 192 ? -18.362 -12.529 15.859 1.00 74.06 192 VAL A C 1
ATOM 1572 O O . VAL A 1 192 ? -19.072 -13.032 16.725 1.00 74.06 192 VAL A O 1
ATOM 1575 N N . THR A 1 193 ? -17.113 -12.130 16.095 1.00 74.25 193 THR A N 1
ATOM 1576 C CA . THR A 1 193 ? -16.383 -12.434 17.335 1.00 74.25 193 THR A CA 1
ATOM 1577 C C . THR A 1 193 ? -16.434 -11.311 18.370 1.00 74.25 193 THR A C 1
ATOM 1579 O O . THR A 1 193 ? -16.239 -11.567 19.554 1.00 74.25 193 THR A O 1
ATOM 1582 N N . GLY A 1 194 ? -16.671 -10.066 17.948 1.00 73.69 194 GLY A N 1
ATOM 1583 C CA . GLY A 1 194 ? -16.470 -8.870 18.770 1.00 73.69 194 GLY A CA 1
ATOM 1584 C C . GLY A 1 194 ? -14.995 -8.560 19.059 1.00 73.69 194 GLY A C 1
ATOM 1585 O O . GLY A 1 194 ? -14.708 -7.674 19.865 1.00 73.69 194 GLY A O 1
ATOM 1586 N N . ASP A 1 195 ? -14.068 -9.272 18.413 1.00 67.75 195 ASP A N 1
ATOM 1587 C CA . ASP A 1 195 ? -12.632 -9.208 18.670 1.00 67.75 195 ASP A CA 1
ATOM 1588 C C . ASP A 1 195 ? -11.835 -9.034 17.369 1.00 67.75 195 ASP A C 1
ATOM 1590 O O . ASP A 1 195 ? -12.078 -9.707 16.368 1.00 67.75 195 ASP A O 1
ATOM 1594 N N . VAL A 1 196 ? -10.892 -8.092 17.396 1.00 60.34 196 VAL A N 1
ATOM 1595 C CA . VAL A 1 196 ? -10.011 -7.735 16.274 1.00 60.34 196 VAL A CA 1
ATOM 1596 C C . VAL A 1 196 ? -8.837 -8.717 16.173 1.00 60.34 196 VAL A C 1
ATOM 1598 O O . VAL A 1 196 ? -8.300 -8.905 15.088 1.00 60.34 196 VAL A O 1
ATOM 1601 N N . GLY A 1 197 ? -8.478 -9.384 17.278 1.00 52.38 197 GLY A N 1
ATOM 1602 C CA . GLY A 1 197 ? -7.297 -10.241 17.382 1.00 52.38 197 GLY A CA 1
ATOM 1603 C C . GLY A 1 197 ? -7.500 -11.694 16.954 1.00 52.38 197 GLY A C 1
ATOM 1604 O O . GLY A 1 197 ? -6.572 -12.479 17.029 1.00 52.38 197 GLY A O 1
ATOM 1605 N N . SER A 1 198 ? -8.681 -12.107 16.502 1.00 50.00 198 SER A N 1
ATOM 1606 C CA . SER A 1 198 ? -8.953 -13.527 16.242 1.00 50.00 198 SER A CA 1
ATOM 1607 C C . SER A 1 198 ? -9.350 -13.757 14.787 1.00 50.00 198 SER A C 1
ATOM 1609 O O . SER A 1 198 ? -10.503 -14.092 14.511 1.00 50.00 198 SER A O 1
ATOM 1611 N N . TYR A 1 199 ? -8.433 -13.563 13.827 1.00 51.16 199 TYR A N 1
ATOM 1612 C CA . TYR A 1 199 ? -8.751 -13.913 12.442 1.00 51.16 199 TYR A CA 1
ATOM 1613 C C . TYR A 1 199 ? -7.605 -14.426 11.569 1.00 51.16 199 TYR A C 1
ATOM 1615 O O . TYR A 1 199 ? -6.452 -14.033 11.680 1.00 51.16 199 TYR A O 1
ATOM 1623 N N . TYR A 1 200 ? -7.985 -15.314 10.648 1.00 47.75 200 TYR A N 1
ATOM 1624 C CA . TYR A 1 200 ? -7.147 -15.891 9.609 1.00 47.75 200 TYR A CA 1
ATOM 1625 C C . TYR A 1 200 ? -7.134 -14.984 8.373 1.00 47.75 200 TYR A C 1
ATOM 1627 O O . TYR A 1 200 ? -8.027 -15.052 7.525 1.00 47.75 200 TYR A O 1
ATOM 1635 N N . ALA A 1 201 ? -6.090 -14.171 8.227 1.00 41.59 201 ALA A N 1
ATOM 1636 C CA . ALA A 1 201 ? -5.766 -13.509 6.968 1.00 41.59 201 ALA A CA 1
ATOM 1637 C C . ALA A 1 201 ? -4.385 -13.985 6.485 1.00 41.59 201 ALA A C 1
ATOM 1639 O O . ALA A 1 201 ? -3.356 -13.739 7.101 1.00 41.59 201 ALA A O 1
ATOM 1640 N N . GLY A 1 202 ? -4.344 -14.714 5.364 1.00 40.41 202 GLY A N 1
ATOM 1641 C CA . GLY A 1 202 ? -3.082 -14.943 4.648 1.00 40.41 202 GLY A CA 1
ATOM 1642 C C . GLY A 1 202 ? -2.249 -16.171 5.022 1.00 40.41 202 GLY A C 1
ATOM 1643 O O . GLY A 1 202 ? -1.080 -16.235 4.640 1.00 40.41 202 GLY A O 1
ATOM 1644 N N . GLY A 1 203 ? -2.822 -17.171 5.695 1.00 39.22 203 GLY A N 1
ATOM 1645 C CA . GLY A 1 203 ? -2.138 -18.448 5.933 1.00 39.22 203 GLY A CA 1
ATOM 1646 C C . GLY A 1 203 ? -1.376 -18.550 7.252 1.00 39.22 203 GLY A C 1
ATOM 1647 O O . GLY A 1 203 ? -0.793 -19.599 7.512 1.00 39.22 203 GLY A O 1
ATOM 1648 N N . ARG A 1 204 ? -1.413 -17.517 8.102 1.00 44.03 204 ARG A N 1
ATOM 1649 C CA . ARG A 1 204 ? -1.000 -17.633 9.504 1.00 44.03 204 ARG A CA 1
ATOM 1650 C C . ARG A 1 204 ? -2.233 -17.950 10.331 1.00 44.03 204 ARG A C 1
ATOM 1652 O O . ARG A 1 204 ? -3.123 -17.127 10.498 1.00 44.03 204 ARG A O 1
ATOM 1659 N N . VAL A 1 205 ? -2.326 -19.201 10.752 1.00 39.81 205 VAL A N 1
ATOM 1660 C CA . VAL 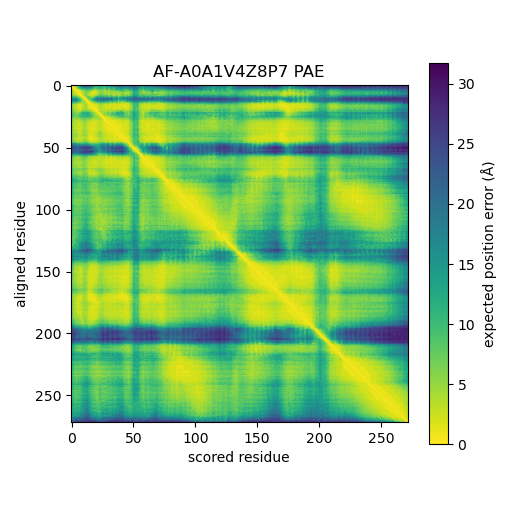A 1 205 ? -3.275 -19.606 11.782 1.00 39.81 205 VAL A CA 1
ATOM 1661 C C . VAL A 1 205 ? -2.583 -19.275 13.110 1.00 39.81 205 VAL A C 1
ATOM 1663 O O . VAL A 1 205 ? -1.446 -19.706 13.276 1.00 39.81 205 VAL A O 1
ATOM 1666 N N . PHE A 1 206 ? -3.250 -18.544 14.012 1.00 38.94 206 PHE A N 1
ATOM 1667 C CA . PHE A 1 206 ? -2.958 -18.425 15.460 1.00 38.94 206 PHE A CA 1
ATOM 1668 C C . PHE A 1 206 ? -2.281 -17.179 16.056 1.00 38.94 206 PHE A C 1
ATOM 1670 O O . PHE A 1 206 ? -2.241 -17.119 17.283 1.00 38.94 206 PHE A O 1
ATOM 1677 N N . ASP A 1 207 ? -1.865 -16.159 15.307 1.00 48.53 207 ASP A N 1
ATOM 1678 C CA . ASP A 1 207 ? -1.328 -14.957 15.969 1.00 48.53 207 ASP A CA 1
ATOM 1679 C C . ASP A 1 207 ? -2.431 -13.926 16.186 1.00 48.53 207 ASP A C 1
ATOM 1681 O O . ASP A 1 207 ? -2.904 -13.287 15.245 1.00 48.53 207 ASP A O 1
ATOM 1685 N N . ALA A 1 208 ? -2.849 -13.775 17.443 1.00 50.22 208 ALA A N 1
ATOM 1686 C CA . ALA A 1 208 ? -3.632 -12.619 17.826 1.00 50.22 208 ALA A CA 1
ATOM 1687 C C . ALA A 1 208 ? -2.756 -11.377 17.730 1.00 50.22 208 ALA A C 1
ATOM 1689 O O . ALA A 1 208 ? -1.784 -11.257 18.469 1.00 50.22 208 ALA A O 1
ATOM 1690 N N . PHE A 1 209 ? -3.075 -10.476 16.802 1.00 59.25 209 PHE A N 1
ATOM 1691 C CA . PHE A 1 209 ? -2.349 -9.221 16.673 1.00 59.25 209 PHE A CA 1
ATOM 1692 C C . PHE A 1 209 ? -2.986 -8.163 17.571 1.00 59.25 209 PHE A C 1
ATOM 1694 O O . PHE A 1 209 ? -4.210 -8.007 17.606 1.00 59.25 209 PHE A O 1
ATOM 1701 N N . SER A 1 210 ? -2.161 -7.393 18.280 1.00 69.62 210 SER A N 1
ATOM 1702 C CA . SER A 1 210 ? -2.625 -6.146 18.887 1.00 69.62 210 SER A CA 1
ATOM 1703 C C . SER A 1 210 ? -2.295 -4.957 17.983 1.00 69.62 210 SER A C 1
ATOM 1705 O O . SER A 1 210 ? -1.229 -4.901 17.369 1.00 69.62 210 SER A O 1
ATOM 1707 N N . LEU A 1 211 ? -3.184 -3.958 17.927 1.00 73.19 211 LEU A N 1
ATOM 1708 C CA . LEU A 1 211 ? -2.890 -2.702 17.223 1.00 73.19 211 LEU A CA 1
ATOM 1709 C C . LEU A 1 211 ? -1.583 -2.074 17.722 1.00 73.19 211 LEU A C 1
ATOM 1711 O O . LEU A 1 211 ? -0.796 -1.586 16.919 1.00 73.19 211 LEU A O 1
ATOM 1715 N N . HIS A 1 212 ? -1.313 -2.165 19.024 1.00 76.38 212 HIS A N 1
ATOM 1716 C CA . HIS A 1 212 ? -0.086 -1.657 19.626 1.00 76.38 212 HIS A CA 1
ATOM 1717 C C . HIS A 1 212 ? 1.177 -2.357 19.090 1.00 76.38 212 HIS A C 1
ATOM 1719 O O . HIS A 1 212 ? 2.187 -1.711 18.820 1.00 76.38 212 HIS A O 1
ATOM 1725 N N . GLU A 1 213 ? 1.125 -3.671 18.866 1.00 76.06 213 GLU A N 1
ATOM 1726 C CA . GLU A 1 213 ? 2.231 -4.416 18.250 1.00 76.06 213 GLU A CA 1
ATOM 1727 C C . GLU A 1 213 ? 2.433 -4.027 16.786 1.00 76.06 213 GLU A C 1
ATOM 1729 O O . GLU A 1 213 ? 3.567 -3.977 16.305 1.00 76.06 213 GLU A O 1
ATOM 1734 N N . LEU A 1 214 ? 1.353 -3.721 16.066 1.00 75.06 214 LEU A N 1
ATOM 1735 C CA . LEU A 1 214 ? 1.413 -3.247 14.682 1.00 75.06 214 LEU A CA 1
ATOM 1736 C C . LEU A 1 214 ? 1.946 -1.805 14.557 1.00 75.06 214 LEU A C 1
ATOM 1738 O O . LEU A 1 214 ? 2.462 -1.434 13.496 1.00 75.06 214 LEU A O 1
ATOM 1742 N N . GLU A 1 215 ? 1.873 -1.020 15.636 1.00 77.12 215 GLU A N 1
ATOM 1743 C CA . GLU A 1 215 ? 2.482 0.315 15.761 1.00 77.12 215 GLU A CA 1
ATOM 1744 C C . GLU A 1 215 ? 3.973 0.264 16.106 1.00 77.12 215 GLU A C 1
ATOM 1746 O O . GLU A 1 215 ? 4.689 1.243 15.885 1.00 77.12 215 GLU A O 1
ATOM 1751 N N . ASN A 1 216 ? 4.470 -0.868 16.610 1.00 78.44 216 ASN A N 1
ATOM 1752 C CA . ASN A 1 216 ? 5.884 -1.014 16.917 1.00 78.44 216 ASN A CA 1
ATOM 1753 C C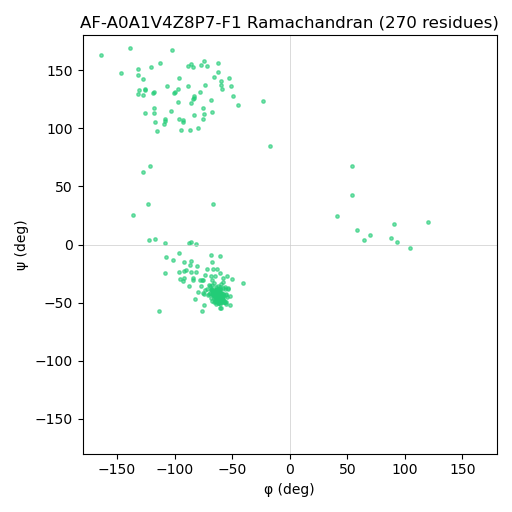 . ASN A 1 216 ? 6.711 -1.031 15.614 1.00 78.44 216 ASN A C 1
ATOM 1755 O O . ASN A 1 216 ? 6.463 -1.864 14.738 1.00 78.44 216 ASN A O 1
ATOM 1759 N N . PRO A 1 217 ? 7.710 -0.146 15.449 1.00 72.94 217 PRO A N 1
ATOM 1760 C CA . PRO A 1 217 ? 8.564 -0.156 14.266 1.00 72.94 217 PRO A CA 1
ATOM 1761 C C . PRO A 1 217 ? 9.494 -1.372 14.173 1.00 72.94 217 PRO A C 1
ATOM 1763 O O . PRO A 1 217 ? 10.136 -1.534 13.141 1.00 72.94 217 PRO A O 1
ATOM 1766 N N . TYR A 1 218 ? 9.597 -2.201 15.214 1.00 77.56 218 TYR A N 1
ATOM 1767 C CA . TYR A 1 218 ? 10.518 -3.333 15.253 1.00 77.56 218 TYR A CA 1
ATOM 1768 C C . TYR A 1 218 ? 9.804 -4.603 15.718 1.00 77.56 218 TYR A C 1
ATOM 1770 O O . TYR A 1 218 ? 9.159 -4.599 16.767 1.00 77.56 218 TYR A O 1
ATOM 1778 N N . THR A 1 219 ? 9.956 -5.699 14.970 1.00 76.38 219 THR A N 1
ATOM 1779 C CA . THR A 1 219 ? 9.531 -7.043 15.425 1.00 76.38 219 THR A CA 1
ATOM 1780 C C . THR A 1 219 ? 10.702 -7.950 15.789 1.00 76.38 219 THR A C 1
ATOM 1782 O O . THR A 1 219 ? 10.516 -9.006 16.390 1.00 76.38 219 THR A O 1
ATOM 1785 N N . VAL A 1 220 ? 11.917 -7.522 15.451 1.00 82.25 220 VAL A N 1
ATOM 1786 C CA . VAL A 1 220 ? 13.179 -8.165 15.821 1.00 82.25 220 VAL A CA 1
ATOM 1787 C C . VAL A 1 220 ? 13.851 -7.423 16.976 1.00 82.25 220 VAL A C 1
ATOM 1789 O O . VAL A 1 220 ? 13.480 -6.299 17.321 1.00 82.25 220 VAL A O 1
ATOM 1792 N N . ASP A 1 221 ? 14.861 -8.043 17.587 1.00 89.06 221 ASP A N 1
ATOM 1793 C CA . ASP A 1 221 ? 15.644 -7.383 18.626 1.00 89.06 221 ASP A CA 1
ATOM 1794 C C . ASP A 1 221 ? 16.372 -6.140 18.084 1.00 89.06 221 ASP A C 1
ATOM 1796 O O . ASP A 1 221 ? 16.673 -6.020 16.893 1.00 89.06 221 ASP A O 1
ATOM 1800 N N . ARG A 1 222 ? 16.696 -5.213 18.987 1.00 86.75 222 ARG A N 1
ATOM 1801 C CA . ARG A 1 222 ? 17.274 -3.913 18.630 1.00 86.75 222 ARG A CA 1
ATOM 1802 C C . ARG A 1 222 ? 18.588 -4.022 17.851 1.00 86.75 222 ARG A C 1
ATOM 1804 O O . ARG A 1 222 ? 18.813 -3.222 16.948 1.00 86.75 222 ARG A O 1
ATOM 1811 N N . SER A 1 223 ? 19.442 -4.990 18.180 1.00 91.06 223 SER A N 1
ATOM 1812 C CA . SER A 1 223 ? 20.743 -5.132 17.518 1.00 91.06 223 SER A CA 1
ATOM 1813 C C . SER A 1 223 ? 20.580 -5.593 16.068 1.00 91.06 223 SER A C 1
ATOM 1815 O O . SER A 1 223 ? 21.193 -5.025 15.160 1.00 91.06 223 SER A O 1
ATOM 1817 N N . THR A 1 224 ? 19.669 -6.540 15.837 1.00 91.25 224 THR A N 1
ATOM 1818 C CA . THR A 1 224 ? 19.276 -6.989 14.499 1.00 91.25 224 THR A CA 1
ATOM 1819 C C . THR A 1 224 ? 18.598 -5.865 13.719 1.00 91.25 224 THR A C 1
ATOM 1821 O O . THR A 1 224 ? 18.955 -5.617 12.566 1.00 91.25 224 THR A O 1
ATOM 1824 N N . ALA A 1 225 ? 17.674 -5.134 14.351 1.00 88.19 225 ALA A N 1
ATOM 1825 C CA . ALA A 1 225 ? 16.967 -4.017 13.733 1.00 88.19 225 ALA A CA 1
ATOM 1826 C C . ALA A 1 225 ? 17.925 -2.922 13.241 1.00 88.19 225 ALA A C 1
ATOM 1828 O O . ALA A 1 225 ? 17.782 -2.451 12.112 1.00 88.19 225 ALA A O 1
ATOM 1829 N N . GLU A 1 226 ? 18.899 -2.522 14.065 1.00 89.25 226 GLU A N 1
ATOM 1830 C CA . GLU A 1 226 ? 19.899 -1.501 13.726 1.00 89.25 226 GLU A CA 1
ATOM 1831 C C . GLU A 1 226 ? 20.831 -1.977 12.598 1.00 89.25 226 GLU A C 1
ATOM 1833 O O . GLU A 1 226 ? 21.079 -1.236 11.640 1.00 89.25 226 GLU A O 1
ATOM 1838 N N . TYR A 1 227 ? 21.290 -3.234 12.662 1.00 94.00 227 TYR A N 1
ATOM 1839 C CA . TYR A 1 227 ? 22.123 -3.841 11.622 1.00 94.00 227 TYR A CA 1
ATOM 1840 C C . TYR A 1 227 ? 21.408 -3.888 10.263 1.00 94.00 227 TYR A C 1
ATOM 1842 O O . TYR A 1 227 ? 21.954 -3.423 9.253 1.00 94.00 227 TYR A O 1
ATOM 1850 N N . ASN A 1 228 ? 20.181 -4.415 10.237 1.00 92.81 228 ASN A N 1
ATOM 1851 C CA . ASN A 1 228 ? 19.374 -4.528 9.025 1.00 92.81 228 ASN A CA 1
ATOM 1852 C C . ASN A 1 228 ? 19.077 -3.146 8.444 1.00 92.81 228 ASN A C 1
ATOM 1854 O O . ASN A 1 228 ? 19.315 -2.919 7.258 1.00 92.81 228 ASN A O 1
ATOM 1858 N N . ASN A 1 229 ? 18.654 -2.196 9.286 1.00 90.06 229 ASN A N 1
ATOM 1859 C CA . ASN A 1 229 ? 18.293 -0.853 8.846 1.00 90.06 229 ASN A CA 1
ATOM 1860 C C . ASN A 1 229 ? 19.432 -0.165 8.093 1.00 90.06 229 ASN A C 1
ATOM 1862 O O . ASN A 1 229 ? 19.240 0.347 6.986 1.00 90.06 229 ASN A O 1
ATOM 1866 N N . LEU A 1 230 ? 20.631 -0.182 8.682 1.00 93.81 230 LEU A N 1
ATOM 1867 C CA . LEU A 1 230 ? 21.808 0.446 8.097 1.00 93.81 230 LEU A CA 1
ATOM 1868 C C . LEU A 1 230 ? 22.139 -0.173 6.735 1.00 93.81 230 LEU A C 1
ATOM 1870 O O . LEU A 1 230 ? 22.331 0.543 5.750 1.00 93.81 230 LEU A O 1
ATOM 1874 N N . ARG A 1 231 ? 22.182 -1.507 6.661 1.00 95.19 231 ARG A N 1
ATOM 1875 C CA . ARG A 1 231 ? 22.512 -2.227 5.425 1.00 95.19 231 ARG A CA 1
ATOM 1876 C C . ARG A 1 231 ? 21.457 -2.018 4.344 1.00 95.19 231 ARG A C 1
ATOM 1878 O O . ARG A 1 231 ? 21.819 -1.751 3.200 1.00 95.19 231 ARG A O 1
ATOM 1885 N N . ASN A 1 232 ? 20.181 -2.062 4.702 1.00 91.12 232 ASN A N 1
ATOM 1886 C CA . ASN A 1 232 ? 19.079 -1.905 3.761 1.00 91.12 232 ASN A CA 1
ATOM 1887 C C . ASN A 1 232 ? 18.987 -0.480 3.215 1.00 91.12 232 ASN A C 1
ATOM 1889 O O . ASN A 1 232 ? 18.754 -0.303 2.023 1.00 91.12 232 ASN A O 1
ATOM 1893 N N . ARG A 1 233 ? 19.291 0.546 4.021 1.00 90.25 233 ARG A N 1
ATOM 1894 C CA . ARG A 1 233 ? 19.438 1.924 3.516 1.00 90.25 233 ARG A CA 1
ATOM 1895 C C . ARG A 1 233 ? 20.566 2.053 2.495 1.00 90.25 233 ARG A C 1
ATOM 1897 O O . ARG A 1 233 ? 20.393 2.727 1.478 1.00 90.25 233 ARG A O 1
ATOM 1904 N N . VAL A 1 234 ? 21.706 1.404 2.741 1.00 93.50 234 VAL A N 1
ATOM 1905 C CA . VAL A 1 234 ? 22.818 1.374 1.777 1.00 93.50 234 VAL A CA 1
ATOM 1906 C C . VAL A 1 234 ? 22.389 0.668 0.491 1.00 93.50 234 VAL A C 1
ATOM 1908 O O . VAL A 1 234 ? 22.594 1.211 -0.591 1.00 93.50 234 VAL A O 1
ATOM 1911 N N . ILE A 1 235 ? 21.741 -0.496 0.595 1.00 91.88 235 ILE A N 1
ATOM 1912 C CA . ILE A 1 235 ? 21.214 -1.236 -0.560 1.00 91.88 235 ILE A CA 1
ATOM 1913 C C . ILE A 1 235 ? 20.228 -0.378 -1.356 1.00 91.88 235 ILE A C 1
ATOM 1915 O O . ILE A 1 235 ? 20.368 -0.272 -2.571 1.00 91.88 235 ILE A O 1
ATOM 1919 N N . GLU A 1 236 ? 19.265 0.263 -0.693 1.00 87.31 236 GLU A N 1
ATOM 1920 C CA . GLU A 1 236 ? 18.268 1.118 -1.343 1.00 87.31 236 GLU A CA 1
ATOM 1921 C C . GLU A 1 236 ? 18.936 2.277 -2.091 1.00 87.31 236 GLU A C 1
ATOM 1923 O O . GLU A 1 236 ? 18.586 2.570 -3.237 1.00 87.31 236 GLU A O 1
ATOM 1928 N N . THR A 1 237 ? 19.943 2.900 -1.474 1.00 88.56 237 THR A N 1
ATOM 1929 C CA . THR A 1 237 ? 20.714 3.996 -2.075 1.00 88.56 237 THR A CA 1
ATOM 1930 C C . THR A 1 237 ? 21.483 3.523 -3.308 1.00 88.56 237 THR A C 1
ATOM 1932 O O . THR A 1 237 ? 21.409 4.157 -4.359 1.00 88.56 237 THR A O 1
ATOM 1935 N N . LEU A 1 238 ? 22.179 2.385 -3.227 1.00 90.06 238 LEU A N 1
ATOM 1936 C CA . LEU A 1 238 ? 22.904 1.807 -4.363 1.00 90.06 238 LEU A CA 1
ATOM 1937 C C . LEU A 1 238 ? 21.950 1.394 -5.494 1.00 90.06 238 LEU A C 1
ATOM 1939 O O . LEU A 1 238 ? 22.216 1.669 -6.666 1.00 90.06 238 LEU A O 1
ATOM 1943 N N . ALA A 1 239 ? 20.823 0.768 -5.158 1.00 86.00 239 ALA A N 1
ATOM 1944 C CA . ALA A 1 239 ? 19.857 0.296 -6.140 1.00 86.00 239 ALA A CA 1
ATOM 1945 C C . ALA A 1 239 ? 19.180 1.463 -6.888 1.00 86.00 239 ALA A C 1
ATOM 1947 O O . ALA A 1 239 ? 19.054 1.432 -8.113 1.00 86.00 239 ALA A O 1
ATOM 1948 N N . SER A 1 240 ? 18.805 2.524 -6.172 1.00 82.38 240 SER A N 1
ATOM 1949 C CA . SER A 1 240 ? 18.195 3.726 -6.758 1.00 82.38 240 SER A CA 1
ATOM 1950 C C . SER A 1 240 ? 19.180 4.606 -7.529 1.00 82.38 240 SER A C 1
ATOM 1952 O O . SER A 1 240 ? 18.825 5.132 -8.581 1.00 82.38 240 SER A O 1
ATOM 1954 N N . THR A 1 241 ? 20.408 4.765 -7.030 1.00 87.81 241 THR A N 1
ATOM 1955 C CA . THR A 1 241 ? 21.366 5.751 -7.563 1.00 87.81 241 THR A CA 1
ATOM 1956 C C . THR A 1 241 ? 22.275 5.167 -8.640 1.00 87.81 241 THR A C 1
ATOM 1958 O O . THR A 1 241 ? 22.718 5.891 -9.525 1.00 87.81 241 THR A O 1
ATOM 1961 N N . ILE A 1 242 ? 22.560 3.862 -8.591 1.00 88.62 242 ILE A N 1
ATOM 1962 C CA . ILE A 1 242 ? 23.496 3.213 -9.519 1.00 88.62 242 ILE A CA 1
ATOM 1963 C C . ILE A 1 242 ? 22.759 2.224 -10.413 1.00 88.62 242 ILE A C 1
ATOM 1965 O O . ILE A 1 242 ? 22.794 2.352 -11.636 1.00 88.62 242 ILE A O 1
ATOM 1969 N N . PHE A 1 243 ? 22.073 1.245 -9.817 1.00 87.44 243 PHE A N 1
ATOM 1970 C CA . PHE A 1 243 ? 21.472 0.160 -10.592 1.00 87.44 243 PHE A CA 1
ATOM 1971 C C . PHE A 1 243 ? 20.376 0.670 -11.532 1.00 87.44 243 PHE A C 1
ATOM 1973 O O . PHE A 1 243 ? 20.422 0.376 -12.724 1.00 87.44 243 PHE A O 1
ATOM 1980 N N . LEU A 1 244 ? 19.428 1.468 -11.029 1.00 84.81 244 LEU A N 1
ATOM 1981 C CA . LEU A 1 244 ? 18.317 1.971 -11.837 1.00 84.81 244 LEU A CA 1
ATOM 1982 C C . LEU A 1 244 ? 18.791 2.807 -13.047 1.00 84.81 244 LEU A C 1
ATOM 1984 O O . LEU A 1 244 ? 18.356 2.494 -14.156 1.00 84.81 244 LEU A O 1
ATOM 1988 N N . PRO A 1 245 ? 19.686 3.810 -12.917 1.00 88.31 245 PRO A N 1
ATOM 1989 C CA . PRO A 1 245 ? 20.170 4.562 -14.078 1.00 88.31 245 PRO A CA 1
ATOM 1990 C C . PRO A 1 245 ? 20.921 3.706 -15.101 1.00 88.31 245 PRO A C 1
ATOM 1992 O O . PRO A 1 245 ? 20.676 3.834 -16.300 1.00 88.31 245 PRO A O 1
ATOM 1995 N N . VAL A 1 246 ? 21.797 2.801 -14.649 1.00 90.81 246 VAL A N 1
ATOM 1996 C CA . VAL A 1 246 ? 22.542 1.894 -15.541 1.00 90.81 246 VAL A CA 1
ATOM 1997 C C . VAL A 1 246 ? 21.590 0.954 -16.280 1.00 90.81 246 VAL A C 1
ATOM 1999 O O . VAL A 1 246 ? 21.726 0.733 -17.487 1.00 90.81 246 VAL A O 1
ATOM 2002 N N . TYR A 1 247 ? 20.587 0.433 -15.576 1.00 89.06 247 TYR A N 1
ATOM 2003 C CA . TYR A 1 247 ? 19.554 -0.412 -16.155 1.00 89.06 247 TYR A CA 1
ATOM 2004 C C . TYR A 1 247 ? 18.715 0.342 -17.196 1.00 89.06 247 TYR A C 1
ATOM 2006 O O . TYR A 1 247 ? 18.514 -0.154 -18.305 1.00 89.06 247 TYR A O 1
ATOM 2014 N N . MET A 1 248 ? 18.303 1.576 -16.890 1.00 89.19 248 MET A N 1
ATOM 2015 C CA . MET A 1 248 ? 17.579 2.442 -17.824 1.00 89.19 248 MET A CA 1
ATOM 2016 C C . MET A 1 248 ? 18.389 2.756 -19.081 1.00 89.19 248 MET A C 1
ATOM 2018 O O . MET A 1 248 ? 17.855 2.674 -20.187 1.00 89.19 248 MET A O 1
ATOM 2022 N N . LEU A 1 249 ? 19.680 3.062 -18.928 1.00 92.12 249 LEU A N 1
ATOM 2023 C CA . LEU A 1 249 ? 20.583 3.274 -20.058 1.00 92.12 249 LEU A CA 1
ATOM 2024 C C . LEU A 1 249 ? 20.688 2.012 -20.924 1.00 92.12 249 LEU A C 1
ATOM 2026 O O . LEU A 1 249 ? 20.635 2.096 -22.147 1.00 92.12 249 LEU A O 1
ATOM 2030 N N . SER A 1 250 ? 20.777 0.840 -20.296 1.00 91.50 250 SER A N 1
ATOM 2031 C CA . SER A 1 250 ? 20.851 -0.444 -21.000 1.00 91.50 250 SER A CA 1
ATOM 2032 C C . SER A 1 250 ? 19.579 -0.730 -21.807 1.00 91.50 250 SER A C 1
ATOM 2034 O O . SER A 1 250 ? 19.671 -1.111 -22.973 1.00 91.50 250 SER A O 1
ATOM 2036 N N . ILE A 1 251 ? 18.393 -0.486 -21.228 1.00 90.88 251 ILE A N 1
ATOM 2037 C CA . ILE A 1 251 ? 17.114 -0.586 -21.952 1.00 90.88 251 ILE A CA 1
ATOM 2038 C C . ILE A 1 251 ? 17.090 0.389 -23.131 1.00 90.88 251 ILE A C 1
ATOM 2040 O O . ILE A 1 251 ? 16.718 0.004 -24.239 1.00 90.88 251 ILE A O 1
ATOM 2044 N N . PHE A 1 252 ? 17.493 1.641 -22.910 1.00 91.31 252 PHE A N 1
ATOM 2045 C CA . PHE A 1 252 ? 17.498 2.663 -23.953 1.00 91.31 252 PHE A CA 1
ATOM 2046 C C . PHE A 1 252 ? 18.394 2.272 -25.134 1.00 91.31 252 PHE A C 1
ATOM 2048 O O . PHE A 1 252 ? 17.958 2.333 -26.283 1.00 91.31 252 PHE A O 1
ATOM 2055 N N . LEU A 1 253 ? 19.616 1.807 -24.860 1.00 94.50 253 LEU A N 1
ATOM 2056 C CA . LEU A 1 253 ? 20.542 1.333 -25.889 1.00 94.50 253 LEU A CA 1
ATOM 2057 C C . LEU A 1 253 ? 19.973 0.129 -26.651 1.00 94.50 253 LEU A C 1
ATOM 2059 O O . LEU A 1 253 ? 20.031 0.102 -27.879 1.00 94.50 253 LEU A O 1
ATOM 2063 N N . ALA A 1 254 ? 19.367 -0.835 -25.951 1.00 92.62 254 ALA A N 1
ATOM 2064 C CA . ALA A 1 254 ? 18.737 -1.990 -26.588 1.00 92.62 254 ALA A CA 1
ATOM 2065 C C . ALA A 1 254 ? 17.585 -1.580 -27.525 1.00 92.62 254 ALA A C 1
ATOM 2067 O O . ALA A 1 254 ? 17.500 -2.073 -28.652 1.00 92.62 254 ALA A O 1
ATOM 2068 N N . LEU A 1 255 ? 16.735 -0.641 -27.097 1.00 91.56 255 LEU A N 1
ATOM 2069 C CA . LEU A 1 255 ? 15.642 -0.108 -27.914 1.00 91.56 255 LEU A CA 1
ATOM 2070 C C . LEU A 1 255 ? 16.159 0.669 -29.131 1.00 91.56 255 LEU A C 1
ATOM 2072 O O . LEU A 1 255 ? 15.658 0.467 -30.236 1.00 91.56 255 LEU A O 1
ATOM 2076 N N . ALA A 1 256 ? 17.180 1.512 -28.961 1.00 92.38 256 ALA A N 1
ATOM 2077 C CA . ALA A 1 256 ? 17.789 2.256 -30.063 1.00 92.38 256 ALA A CA 1
ATOM 2078 C C . ALA A 1 256 ? 18.387 1.315 -31.125 1.00 92.38 256 ALA A C 1
ATOM 2080 O O . ALA A 1 256 ? 18.168 1.509 -32.326 1.00 92.38 256 ALA A O 1
ATOM 2081 N N . CYS A 1 257 ? 19.075 0.253 -30.695 1.00 95.38 257 CYS A N 1
ATOM 2082 C CA . CYS A 1 257 ? 19.584 -0.787 -31.588 1.00 95.38 257 CYS A CA 1
ATOM 2083 C C . CYS A 1 257 ? 18.450 -1.496 -32.341 1.00 95.38 257 CYS A C 1
ATOM 2085 O O . CYS A 1 257 ? 18.517 -1.622 -33.563 1.00 95.38 257 CYS A O 1
ATOM 2087 N N . ALA A 1 258 ? 17.387 -1.910 -31.644 1.00 93.62 258 ALA A N 1
ATOM 2088 C CA . ALA A 1 258 ? 16.240 -2.569 -32.268 1.00 93.62 258 ALA A CA 1
ATOM 2089 C C . ALA A 1 258 ? 15.558 -1.677 -33.321 1.00 93.62 258 ALA A C 1
ATOM 2091 O O . ALA A 1 258 ? 15.309 -2.124 -34.440 1.00 93.62 258 ALA A O 1
ATOM 2092 N N . MET A 1 259 ? 15.325 -0.399 -33.007 1.00 93.62 259 MET A N 1
ATOM 2093 C CA . MET A 1 259 ? 14.725 0.559 -33.944 1.00 93.62 259 MET A CA 1
ATOM 2094 C C . MET A 1 259 ? 15.607 0.800 -35.172 1.00 93.62 259 MET A C 1
ATOM 2096 O O . MET A 1 259 ? 15.097 0.868 -36.289 1.00 93.62 259 MET A O 1
ATOM 2100 N N . THR A 1 260 ? 16.927 0.870 -34.985 1.00 93.88 260 THR A N 1
ATOM 2101 C CA . THR A 1 260 ? 17.884 1.008 -36.093 1.00 93.88 260 THR A CA 1
ATOM 2102 C C . THR A 1 260 ? 17.836 -0.211 -37.015 1.00 93.88 260 THR A C 1
ATOM 2104 O O . THR A 1 260 ? 17.785 -0.059 -38.234 1.00 93.88 260 THR A O 1
ATOM 2107 N N . LEU A 1 261 ? 17.787 -1.424 -36.453 1.00 94.88 261 LEU A N 1
ATOM 2108 C CA . LEU A 1 261 ? 17.674 -2.659 -37.235 1.00 94.88 261 LEU A CA 1
ATOM 2109 C C . LEU A 1 261 ? 16.364 -2.719 -38.033 1.00 94.88 261 LEU A C 1
ATOM 2111 O O . LEU A 1 261 ? 16.386 -3.082 -39.209 1.00 94.88 261 LEU A O 1
ATOM 2115 N N . ILE A 1 262 ? 15.242 -2.317 -37.429 1.00 93.44 262 ILE A N 1
ATOM 2116 C CA . ILE A 1 262 ? 13.944 -2.237 -38.114 1.00 93.44 262 ILE A CA 1
ATOM 2117 C C . ILE A 1 262 ? 14.001 -1.218 -39.259 1.00 93.44 262 ILE A C 1
ATOM 2119 O O . ILE A 1 262 ? 13.577 -1.528 -40.370 1.00 93.44 262 ILE A O 1
ATOM 2123 N N . ALA A 1 263 ? 14.564 -0.029 -39.027 1.00 91.81 263 ALA A N 1
ATOM 2124 C CA . ALA A 1 263 ? 14.687 1.004 -40.053 1.00 91.81 263 ALA A CA 1
ATOM 2125 C C . ALA A 1 263 ? 15.542 0.539 -41.244 1.00 91.81 263 ALA A C 1
ATOM 2127 O O . ALA A 1 263 ? 15.151 0.729 -42.395 1.00 91.81 263 ALA A O 1
ATOM 2128 N N . VAL A 1 264 ? 16.672 -0.130 -40.981 1.00 93.88 264 VAL A N 1
ATOM 2129 C CA . VAL A 1 264 ? 17.525 -0.717 -42.028 1.00 93.88 264 VAL A CA 1
ATOM 2130 C C . VAL A 1 264 ? 16.781 -1.803 -42.809 1.00 93.88 264 VAL A C 1
ATOM 2132 O O . VAL A 1 264 ? 16.905 -1.864 -44.032 1.00 93.88 264 VAL A O 1
ATOM 2135 N N . ALA A 1 265 ? 15.996 -2.645 -42.131 1.00 91.75 265 ALA A N 1
ATOM 2136 C CA . ALA A 1 265 ? 15.196 -3.678 -42.783 1.00 91.75 265 ALA A CA 1
ATOM 2137 C C . ALA A 1 265 ? 14.116 -3.077 -43.697 1.00 91.75 265 ALA A C 1
ATOM 2139 O O . ALA A 1 265 ? 13.991 -3.503 -44.843 1.00 91.75 265 ALA A O 1
ATOM 2140 N N . ILE A 1 266 ? 13.389 -2.055 -43.229 1.00 93.31 266 ILE A N 1
ATOM 2141 C CA . ILE A 1 266 ? 12.390 -1.339 -44.035 1.00 93.31 266 ILE A CA 1
ATOM 2142 C C . ILE A 1 266 ? 13.055 -0.695 -45.252 1.00 93.31 266 ILE A C 1
ATOM 2144 O O . ILE A 1 266 ? 12.584 -0.904 -46.365 1.00 93.31 266 ILE A O 1
ATOM 2148 N N . LEU A 1 267 ? 14.175 0.017 -45.063 1.00 91.44 267 LEU A N 1
ATOM 2149 C CA . LEU A 1 267 ? 14.893 0.665 -46.163 1.00 91.44 267 LEU A CA 1
ATOM 2150 C C . LEU A 1 267 ? 15.248 -0.357 -47.250 1.00 91.44 267 LEU A C 1
ATOM 2152 O O . LEU A 1 267 ? 14.900 -0.151 -48.409 1.00 91.44 267 LEU A O 1
ATOM 2156 N N . ARG A 1 268 ? 15.837 -1.497 -46.861 1.00 88.88 268 ARG A N 1
ATOM 2157 C CA . ARG A 1 268 ? 16.189 -2.583 -47.790 1.00 88.88 268 ARG A CA 1
ATOM 2158 C C . ARG A 1 268 ? 14.989 -3.170 -48.532 1.00 88.88 268 ARG A C 1
ATOM 2160 O O . ARG A 1 268 ? 15.144 -3.520 -49.692 1.00 88.88 268 ARG A O 1
ATOM 2167 N N . LEU A 1 269 ? 13.827 -3.282 -47.888 1.00 87.81 269 LEU A N 1
ATOM 2168 C CA . LEU A 1 269 ? 12.598 -3.766 -48.530 1.00 87.81 269 LEU A CA 1
ATOM 2169 C C . LEU A 1 269 ? 11.978 -2.734 -49.482 1.00 87.81 269 LEU A C 1
ATOM 2171 O O . LEU A 1 269 ? 11.265 -3.115 -50.400 1.00 87.81 269 LEU A O 1
ATOM 2175 N N . THR A 1 270 ? 12.216 -1.439 -49.254 1.00 84.25 270 THR A N 1
ATOM 2176 C CA . THR A 1 270 ? 11.652 -0.355 -50.079 1.00 84.25 270 THR A CA 1
ATOM 2177 C C . THR A 1 270 ? 12.545 0.085 -51.239 1.00 84.25 270 THR A C 1
ATOM 2179 O O . THR A 1 270 ? 12.040 0.668 -52.192 1.00 84.25 270 THR A O 1
ATOM 2182 N N . THR A 1 271 ? 13.858 -0.155 -51.162 1.00 80.38 271 THR A N 1
ATOM 2183 C CA . THR A 1 271 ? 14.832 0.219 -52.207 1.00 80.38 271 THR A CA 1
ATOM 2184 C C . THR A 1 271 ? 15.376 -0.976 -52.996 1.00 80.38 271 THR A C 1
ATOM 2186 O O . THR A 1 271 ? 16.276 -0.788 -53.813 1.00 80.38 271 THR A O 1
ATOM 2189 N N . GLY A 1 272 ? 14.910 -2.189 -52.689 1.00 54.47 272 GLY A N 1
ATOM 2190 C CA . GLY A 1 272 ? 15.279 -3.441 -53.355 1.00 54.47 272 GLY A CA 1
ATOM 2191 C C . GLY A 1 272 ? 14.217 -3.929 -54.326 1.00 54.47 272 GLY A C 1
ATOM 2192 O O . GLY A 1 272 ? 13.047 -3.514 -54.177 1.00 54.47 272 GLY A O 1
#

Secondary structure (DSSP, 8-state):
--SS-EEE-GGG-TTEEEEEE-TT-GGGHHHHHHHHHHH--SEEEE---BTTB--S-HHHHHHHHHHGGGEEE-SPPHHHHHHHHHHHS-HHHHHHHHHHHHHHHHHHHHHHHHHHH-HHHHHHHHTT--------HHHHHHHHHHHHHHHHHHHHHHHHHHHHTT----EEEEEETTTHHHHHHHHHHHHHHS-SS----SS--S----HHHHH-S-SS-HHHHHHHHHHHHHHHHHIIIIIHHHHHHHHHHHHHHHHHHHHHHHHHHH--

Mean predicted aligned error: 9.21 Å

Solvent-accessible surface area (backbone atoms only — not comparable to full-atom values): 14830 Å² total; per-residue (Å²): 133,84,73,57,59,44,76,45,60,48,87,85,42,89,42,44,38,39,38,14,31,66,47,78,44,61,86,38,31,65,59,52,54,50,52,47,61,71,67,59,52,64,32,38,34,33,62,68,76,48,68,100,36,80,41,95,17,51,39,60,49,51,46,45,74,74,44,54,93,30,61,40,81,32,49,74,62,41,64,37,58,52,44,26,52,32,21,63,39,54,49,73,58,44,46,56,40,46,52,45,26,49,69,29,44,62,58,36,51,51,45,47,51,33,52,72,75,38,38,73,60,38,34,74,76,47,73,63,60,86,71,83,67,45,71,52,78,64,58,52,44,56,55,48,43,53,48,18,52,40,28,34,44,45,47,50,51,53,52,48,57,41,40,77,72,71,48,85,71,26,34,34,38,45,38,51,48,82,42,46,63,48,24,38,52,49,50,51,37,23,72,76,67,77,39,80,38,71,61,78,61,90,84,52,81,84,71,62,60,50,71,69,64,70,64,46,43,63,90,54,57,69,70,56,24,54,54,17,31,58,49,33,53,50,45,52,48,48,39,62,70,47,50,35,54,54,50,51,51,51,52,50,54,53,50,54,52,52,52,51,53,51,52,53,51,51,50,54,66,72,77,101

Sequence (272 aa):
MKDSPLIVRPLEDSSILFLGSVHTLSRNVPRILDEIGRFSPDFIAIELSVPGRITGSQDVDAVSARYGDRLVCLDRPPEVTSLRYLSDTPPPQYLKESLIKYAWLPFNQASIVSYNYLHGLYRALLDDRFYTFGWSMEDRRRFIFERDEYMAGKLIEHMRMRRDQGFRDRYVVLVGRRHVAGMTAVVDAYRVTGDVGSYYAGGRVFDAFSLHELENPYTVDRSTAEYNNLRNRVIETLASTIFLPVYMLSIFLALACAMTLIAVAILRLTTG

Nearest PDB structures (foldseek):
  8ras-assembly1_Q  TM=2.970E-01  e=1.962E-01  Sinapis alba
  1drk-assembly1_A  TM=3.618E-01  e=4.179E+00  Escherichia coli
  4zjp-assembly1_A  TM=3.469E-01  e=4.938E+00  Actinobacillus succinogenes 130Z
  8a0m-assembly1_A  TM=2.604E-01  e=9.103E+00  Haemophilus influenzae

Radius of gyration: 22.0 Å; Cα contacts (8 Å, |Δi|>4): 359; chains: 1; bounding box: 49×38×76 Å